Protein AF-0000000066272973 (afdb_homodimer)

Secondary structure (DSSP, 8-state):
---EE--EETT--S--SEEEEE-TGGGEEEEEEE--TT--EEEEEEEEEE--TT-EEE-TTS-EEEEEEPEEEEEEEESSHHHHHHHHHHTT---EE-SS-EEEE--HHHHHHHHHTT-EEEEEEEE------S-TT-----------------/---EE--EETT--S--SEEEEE-TGGGEEEEEEE--TT--EEEEEEEEEE--TT-EEE-TTS-EEEEEEPEEEEEEEESSHHHHHHHHHHTT---EE-SS-EEEE--HHHHHHHHHTT-EEEEEEEE------S-TT-----------------

Structure (mmCIF, N/CA/C/O backbone):
data_AF-0000000066272973-model_v1
#
loop_
_entity.id
_entity.type
_entity.pdbx_description
1 polymer 'Urease accessory protein UreE'
#
loop_
_atom_site.group_PDB
_atom_site.id
_atom_site.type_symbol
_atom_site.label_atom_id
_atom_site.label_alt_id
_atom_site.label_comp_id
_atom_site.label_asym_id
_atom_site.label_entity_id
_atom_site.label_seq_id
_atom_site.pdbx_PDB_ins_code
_atom_site.Cartn_x
_atom_site.Cartn_y
_atom_site.Cartn_z
_atom_site.occupancy
_atom_site.B_iso_or_equiv
_atom_site.auth_seq_id
_atom_site.auth_comp_id
_atom_site.auth_asym_id
_atom_site.auth_atom_id
_atom_site.pdbx_PDB_model_num
ATOM 1 N N . MET A 1 1 ? -0.14 35.469 31.797 1 81.5 1 MET A N 1
ATOM 2 C CA . MET A 1 1 ? -0.288 34.031 31.844 1 81.5 1 MET A CA 1
ATOM 3 C C . MET A 1 1 ? -0.347 33.438 30.453 1 81.5 1 MET A C 1
ATOM 5 O O . MET A 1 1 ? -0.968 34 29.547 1 81.5 1 MET A O 1
ATOM 9 N N . ILE A 1 2 ? 0.345 32.406 30.203 1 92.19 2 ILE A N 1
ATOM 10 C CA . ILE A 1 2 ? 0.392 31.812 28.875 1 92.19 2 ILE A CA 1
ATOM 11 C C . ILE A 1 2 ? -0.914 31.078 28.594 1 92.19 2 ILE A C 1
ATOM 13 O O . ILE A 1 2 ? -1.318 30.203 29.375 1 92.19 2 ILE A O 1
ATOM 17 N N . PRO A 1 3 ? -1.653 31.5 27.562 1 95.25 3 PRO A N 1
ATOM 18 C CA . PRO A 1 3 ? -2.889 30.797 27.219 1 95.25 3 PRO A CA 1
ATOM 19 C C . PRO A 1 3 ? -2.65 29.328 26.875 1 95.25 3 PRO A C 1
ATOM 21 O O . PRO A 1 3 ? -1.554 28.953 26.453 1 95.25 3 PRO A O 1
ATOM 24 N N . CYS A 1 4 ? -3.742 28.531 27.062 1 95.62 4 CYS A N 1
ATOM 25 C CA . CYS A 1 4 ? -3.615 27.094 26.797 1 95.62 4 CYS A CA 1
ATOM 26 C C . CYS A 1 4 ? -4.793 26.594 25.984 1 95.62 4 CYS A C 1
ATOM 28 O O . CYS A 1 4 ? -5.852 27.219 25.938 1 95.62 4 CYS A O 1
ATOM 30 N N . SER A 1 5 ? -4.605 25.562 25.344 1 96.75 5 SER A N 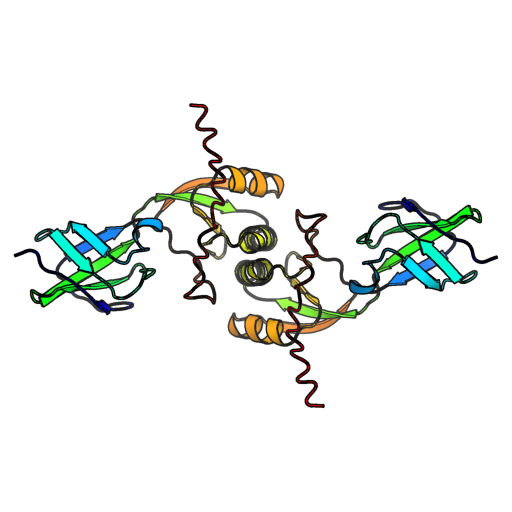1
ATOM 31 C CA . SER A 1 5 ? -5.68 24.875 24.641 1 96.75 5 SER A CA 1
ATOM 32 C C . SER A 1 5 ? -5.68 23.391 24.969 1 96.75 5 SER A C 1
ATOM 34 O O . SER A 1 5 ? -4.629 22.734 24.969 1 96.75 5 SER A O 1
ATOM 36 N N . ASP A 1 6 ? -6.871 22.828 25.219 1 95 6 ASP A N 1
ATOM 37 C CA . ASP A 1 6 ? -7.023 21.391 25.453 1 95 6 ASP A CA 1
ATOM 38 C C . ASP A 1 6 ? -7.98 20.766 24.438 1 95 6 ASP A C 1
ATOM 40 O O . ASP A 1 6 ? -8.414 19.641 24.609 1 95 6 ASP A O 1
ATOM 44 N N . ARG A 1 7 ? -8.352 21.609 23.453 1 93.94 7 ARG A N 1
ATOM 45 C CA . ARG A 1 7 ? -9.312 21.125 22.469 1 93.94 7 ARG A CA 1
ATOM 46 C C . ARG A 1 7 ? -8.914 21.562 21.062 1 93.94 7 ARG A C 1
ATOM 48 O O . ARG A 1 7 ? -8.312 22.625 20.891 1 93.94 7 ARG A O 1
ATOM 55 N N . ILE A 1 8 ? -9.289 20.703 20.156 1 96.44 8 ILE A N 1
ATOM 56 C CA . ILE A 1 8 ? -9.031 20.969 18.734 1 96.44 8 ILE A CA 1
ATOM 57 C C . ILE A 1 8 ? -10.352 21.094 17.984 1 96.44 8 ILE A C 1
ATOM 59 O O . ILE A 1 8 ? -11.273 20.297 18.203 1 96.44 8 ILE A O 1
ATOM 63 N N . ILE A 1 9 ? -10.414 22.109 17.219 1 96.81 9 ILE A N 1
ATOM 64 C CA . ILE A 1 9 ? -11.539 22.219 16.297 1 96.81 9 ILE A CA 1
ATOM 65 C C . ILE A 1 9 ? -11.141 21.688 14.93 1 96.81 9 ILE A C 1
ATOM 67 O O . ILE A 1 9 ? -10.281 22.266 14.258 1 96.81 9 ILE A O 1
ATOM 71 N N . ARG A 1 10 ? -11.805 20.656 14.57 1 96.12 10 ARG A N 1
ATOM 72 C CA . ARG A 1 10 ? -11.477 20.047 13.289 1 96.12 10 ARG A CA 1
ATOM 73 C C . ARG A 1 10 ? -12.039 20.859 12.133 1 96.12 10 ARG A C 1
ATOM 75 O O . ARG A 1 10 ? -13.188 21.312 12.188 1 96.12 10 ARG A O 1
ATOM 82 N N . ASN A 1 11 ? -11.195 20.938 11.148 1 95 11 ASN A N 1
ATOM 83 C CA . ASN A 1 11 ? -11.609 21.75 10 1 95 11 ASN A CA 1
ATOM 84 C C . ASN A 1 11 ? -12.359 23 10.43 1 95 11 ASN A C 1
ATOM 86 O O . ASN A 1 11 ? -13.5 23.234 10.023 1 95 11 ASN A O 1
ATOM 90 N N . ALA A 1 12 ? -11.688 23.891 11.086 1 95.75 12 ALA A N 1
ATOM 91 C CA . ALA A 1 12 ? -12.289 25.047 11.758 1 95.75 12 ALA A CA 1
ATOM 92 C C . ALA A 1 12 ? -12.711 26.109 10.742 1 95.75 12 ALA A C 1
ATOM 94 O O . ALA A 1 12 ? -11.977 26.406 9.797 1 95.75 12 ALA A O 1
ATOM 95 N N . PRO A 1 13 ? -13.852 26.625 11.062 1 93.69 13 PRO A N 1
ATOM 96 C CA . PRO A 1 13 ? -14.273 27.75 10.211 1 93.69 13 PRO A CA 1
ATOM 97 C C . PRO A 1 13 ? -13.664 29.078 10.648 1 93.69 13 PRO A C 1
ATOM 99 O O . PRO A 1 13 ? -13.508 29.328 11.844 1 93.69 13 PRO A O 1
ATOM 102 N N . GLY A 1 14 ? -13.172 29.891 9.742 1 90.75 14 GLY A N 1
ATOM 103 C CA . GLY A 1 14 ? -12.648 31.219 10.062 1 90.75 14 GLY A CA 1
ATOM 104 C C . GLY A 1 14 ? -13.719 32.188 10.539 1 90.75 14 GLY A C 1
ATOM 105 O O . GLY A 1 14 ? -14.875 31.797 10.711 1 90.75 14 GLY A O 1
ATOM 106 N N . PRO A 1 15 ? -13.359 33.375 10.805 1 95.75 15 PRO A N 1
ATOM 107 C CA . PRO A 1 15 ? -11.992 33.906 10.797 1 95.75 15 PRO A CA 1
ATOM 108 C C . PRO A 1 15 ? -11.164 33.406 11.984 1 95.75 15 PRO A C 1
ATOM 110 O O . PRO A 1 15 ? -11.719 32.906 12.961 1 95.75 15 PRO A O 1
ATOM 113 N N . PHE A 1 16 ? -9.898 33.5 11.914 1 97 16 PHE A N 1
ATOM 114 C CA . PHE A 1 16 ? -8.953 33.094 12.945 1 97 16 PHE A CA 1
ATOM 115 C C . PHE A 1 16 ? -8.18 34.281 13.5 1 97 16 PHE A C 1
ATOM 117 O O . PHE A 1 16 ? -7.977 35.281 12.805 1 97 16 PHE A O 1
ATOM 124 N N . ASP A 1 17 ? -7.773 34.156 14.719 1 96.31 17 ASP A N 1
ATOM 125 C CA . ASP A 1 17 ? -7.02 35.219 15.367 1 96.31 17 ASP A CA 1
ATOM 126 C C . ASP A 1 17 ? -5.539 35.156 15 1 96.31 17 ASP A C 1
ATOM 128 O O . ASP A 1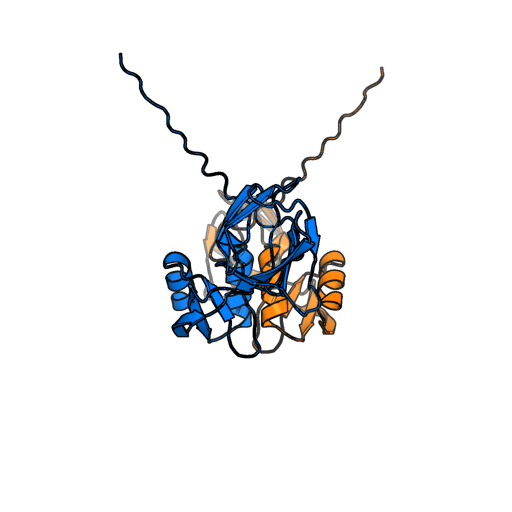 17 ? -4.848 36.156 15 1 96.31 17 ASP A O 1
ATOM 132 N N . ALA A 1 18 ? -5.012 33.969 14.789 1 96.75 18 ALA A N 1
ATOM 133 C CA . ALA A 1 18 ? -3.619 33.719 14.43 1 96.75 18 ALA A CA 1
ATOM 134 C C . ALA A 1 18 ? -3.463 32.375 13.734 1 96.75 18 ALA A C 1
ATOM 136 O O . ALA A 1 18 ? -4.434 31.625 13.586 1 96.75 18 ALA A O 1
ATOM 137 N N . GLU A 1 19 ? -2.305 32.094 13.25 1 97.31 19 GLU A N 1
ATOM 138 C CA . GLU A 1 19 ? -1.994 30.797 12.656 1 97.31 19 GLU A CA 1
ATOM 139 C C . GLU A 1 19 ? -0.651 30.266 13.156 1 97.31 19 GLU A C 1
ATOM 141 O O . GLU A 1 19 ? 0.234 31.047 13.516 1 97.31 19 GLU A O 1
ATOM 146 N N . VAL A 1 20 ? -0.597 29.031 13.25 1 97.25 20 VAL A N 1
ATOM 147 C CA . VAL A 1 20 ? 0.673 28.344 13.477 1 97.25 20 VAL A CA 1
ATOM 148 C C . VAL A 1 20 ? 0.963 27.391 12.312 1 97.25 20 VAL A C 1
ATOM 150 O O . VAL A 1 20 ? 0.068 26.688 11.844 1 97.25 20 VAL A O 1
ATOM 153 N N . VAL A 1 21 ? 2.215 27.453 11.805 1 97.19 21 VAL A N 1
ATOM 154 C CA . VAL A 1 21 ? 2.631 26.641 10.664 1 97.19 21 VAL A CA 1
ATOM 155 C C . VAL A 1 21 ? 3.518 25.5 11.148 1 97.19 21 VAL A C 1
ATOM 157 O O . VAL A 1 21 ? 4.59 25.719 11.711 1 97.19 21 VAL A O 1
ATOM 160 N N . LEU A 1 22 ? 3.062 24.281 10.961 1 97 22 LEU A N 1
ATOM 161 C CA . LEU A 1 22 ? 3.75 23.109 11.461 1 97 22 LEU A CA 1
ATOM 162 C C . LEU A 1 22 ? 3.957 22.078 10.352 1 97 22 LEU A C 1
ATOM 164 O O . LEU A 1 22 ? 3.068 21.875 9.516 1 97 22 LEU A O 1
ATOM 168 N N . ASP A 1 23 ? 5.145 21.438 10.352 1 97.12 23 ASP A N 1
ATOM 169 C CA . ASP A 1 23 ? 5.332 20.344 9.406 1 97.12 23 ASP A CA 1
ATOM 170 C C . ASP A 1 23 ? 4.586 19.094 9.859 1 97.12 23 ASP A C 1
ATOM 172 O O . ASP A 1 23 ? 3.902 19.109 10.883 1 97.12 23 ASP A O 1
ATOM 176 N N . TYR A 1 24 ? 4.598 18.078 9.031 1 96.62 24 TYR A N 1
ATOM 177 C CA . TYR A 1 24 ? 3.797 16.875 9.242 1 96.62 24 TYR A CA 1
ATOM 178 C C . TYR A 1 24 ? 4.094 16.25 10.602 1 96.62 24 TYR A C 1
ATOM 180 O O . TYR A 1 24 ? 3.174 15.93 11.359 1 96.62 24 TYR A O 1
ATOM 188 N N . GLU A 1 25 ? 5.355 16.109 10.992 1 95 25 GLU A N 1
ATOM 189 C CA . GLU A 1 25 ? 5.738 15.492 12.258 1 95 25 GLU A CA 1
ATOM 190 C C . GLU A 1 25 ? 5.293 16.344 13.438 1 95 25 GLU A C 1
ATOM 192 O O . GLU A 1 25 ? 4.816 15.82 14.445 1 95 25 GLU A O 1
ATOM 197 N N . SER A 1 26 ? 5.445 17.641 13.281 1 96.06 26 SER A N 1
ATOM 198 C CA . SER A 1 26 ? 5.117 18.562 14.367 1 96.06 26 SER A CA 1
ATOM 199 C C . SER A 1 26 ? 3.609 18.641 14.578 1 96.06 26 SER A C 1
ATOM 201 O O . SER A 1 26 ? 3.15 19.141 15.609 1 96.06 26 SER A O 1
ATOM 203 N N . ARG A 1 27 ? 2.885 18.094 13.68 1 96.56 27 ARG A N 1
ATOM 204 C CA . ARG A 1 27 ? 1.431 18.125 13.805 1 96.56 27 ARG A CA 1
ATOM 205 C C . ARG A 1 27 ? 0.918 16.922 14.578 1 96.56 27 ARG A C 1
ATOM 207 O O . ARG A 1 27 ? -0.282 16.812 14.844 1 96.56 27 ARG A O 1
ATOM 214 N N . LEU A 1 28 ? 1.786 16.109 14.844 1 95.12 28 LEU A N 1
ATOM 215 C CA . LEU A 1 28 ? 1.525 15.055 15.82 1 95.12 28 LEU A CA 1
ATOM 216 C C . LEU A 1 28 ? 1.958 15.484 17.219 1 95.12 28 LEU A C 1
ATOM 218 O O . LEU A 1 28 ? 3.154 15.516 17.516 1 95.12 28 LEU A O 1
ATOM 222 N N . LEU A 1 29 ? 0.917 15.828 18.031 1 95.31 29 LEU A N 1
ATOM 223 C CA . LEU A 1 29 ? 1.328 16.422 19.312 1 95.31 29 LEU A CA 1
ATOM 224 C C . LEU A 1 29 ? 0.27 16.188 20.375 1 95.31 29 LEU A C 1
ATOM 226 O O . LEU A 1 29 ? -0.904 15.977 20.062 1 95.31 29 LEU A O 1
ATOM 230 N N . ARG A 1 30 ? 0.709 16.078 21.547 1 96.94 30 ARG A N 1
ATOM 231 C CA . ARG A 1 30 ? -0.144 16.047 22.734 1 96.94 30 ARG A CA 1
ATOM 232 C C . ARG A 1 30 ? 0.068 17.281 23.594 1 96.94 30 ARG A C 1
ATOM 234 O O . ARG A 1 30 ? -0.891 17.969 23.938 1 96.94 30 ARG A O 1
ATOM 241 N N . ARG A 1 31 ? 1.369 17.5 24.016 1 97.38 31 ARG A N 1
ATOM 242 C CA . ARG A 1 31 ? 1.775 18.656 24.797 1 97.38 31 ARG A CA 1
ATOM 243 C C . ARG A 1 31 ? 2.92 19.391 24.125 1 97.38 31 ARG A C 1
ATOM 245 O O . ARG A 1 31 ? 3.971 18.812 23.844 1 97.38 31 ARG A O 1
ATOM 252 N N . LYS A 1 32 ? 2.666 20.688 23.859 1 97.44 32 LYS A N 1
ATOM 253 C CA . LYS A 1 32 ? 3.693 21.453 23.141 1 97.44 32 LYS A CA 1
ATOM 254 C C . LYS A 1 32 ? 3.469 22.953 23.297 1 97.44 32 LYS A C 1
ATOM 256 O O . LYS A 1 32 ? 2.334 23.422 23.203 1 97.44 32 LYS A O 1
ATOM 261 N N . ARG A 1 33 ? 4.492 23.656 23.547 1 97.38 33 ARG A N 1
ATOM 262 C CA . ARG A 1 33 ? 4.426 25.125 23.484 1 97.38 33 ARG A CA 1
ATOM 263 C C . ARG A 1 33 ? 4.598 25.609 22.062 1 97.38 33 ARG A C 1
ATOM 265 O O . ARG A 1 33 ? 5.555 25.234 21.375 1 97.38 33 ARG A O 1
ATOM 272 N N . LEU A 1 34 ? 3.705 26.422 21.641 1 97.44 34 LEU A N 1
ATOM 273 C CA . LEU A 1 34 ? 3.746 26.906 20.25 1 97.44 34 LEU A CA 1
ATOM 274 C C . LEU A 1 34 ? 3.791 28.422 20.219 1 97.44 34 LEU A C 1
ATOM 276 O O . LEU A 1 34 ? 3.162 29.094 21.031 1 97.44 34 LEU A O 1
ATOM 280 N N . ALA A 1 35 ? 4.465 28.875 19.234 1 94.19 35 ALA A N 1
ATOM 281 C CA . ALA A 1 35 ? 4.559 30.312 19.016 1 94.19 35 ALA A CA 1
ATOM 282 C C . ALA A 1 35 ? 3.65 30.75 17.875 1 94.19 35 ALA A C 1
ATOM 284 O O . ALA A 1 35 ? 3.512 30.047 16.875 1 94.19 35 ALA A O 1
ATOM 285 N N . CYS A 1 36 ? 2.955 31.828 18.094 1 88.69 36 CYS A N 1
ATOM 286 C CA . CYS A 1 36 ? 2.197 32.438 17.016 1 88.69 36 CYS A CA 1
ATOM 287 C C . CYS A 1 36 ? 2.146 33.969 17.188 1 88.69 36 CYS A C 1
ATOM 289 O O . CYS A 1 36 ? 2.699 34.5 18.156 1 88.69 36 CYS A O 1
ATOM 291 N N . ALA A 1 37 ? 1.522 34.594 16.047 1 86.69 37 ALA A N 1
ATOM 292 C CA . ALA A 1 37 ? 1.29 36.031 16.172 1 86.69 37 ALA A CA 1
ATOM 293 C C . ALA A 1 37 ? 0.36 36.344 17.344 1 86.69 37 ALA A C 1
ATOM 295 O O . ALA A 1 37 ? -0.69 35.688 17.484 1 86.69 37 ALA A O 1
ATOM 296 N N . GLY A 1 38 ? 0.725 37.125 18.203 1 85.06 38 GLY A N 1
ATOM 297 C CA . GLY A 1 38 ? -0.06 37.469 19.375 1 85.06 38 GLY A CA 1
ATOM 298 C C . GLY A 1 38 ? 0.491 36.906 20.656 1 85.06 38 GLY A C 1
ATOM 299 O O . GLY A 1 38 ? 0.005 37.219 21.75 1 85.06 38 GLY A O 1
ATOM 300 N N . GLY A 1 39 ? 1.406 35.938 20.531 1 90.94 39 GLY A N 1
ATOM 301 C CA . GLY A 1 39 ? 2.062 35.375 21.719 1 90.94 39 GLY A CA 1
ATOM 302 C C . GLY A 1 39 ? 2.012 33.875 21.781 1 90.94 39 GLY A C 1
ATOM 303 O O . GLY A 1 39 ? 1.132 33.25 21.172 1 90.94 39 GLY A O 1
ATOM 304 N N . ASP A 1 40 ? 2.898 33.281 22.516 1 94.94 40 ASP A N 1
ATOM 305 C CA . ASP A 1 40 ? 3 31.828 22.672 1 94.94 40 ASP A CA 1
ATOM 306 C C . ASP A 1 40 ? 1.783 31.266 23.406 1 94.94 40 ASP A C 1
ATOM 308 O O . ASP A 1 40 ? 1.099 32 24.125 1 94.94 40 ASP A O 1
ATOM 312 N N . PHE A 1 41 ? 1.521 30.031 23.156 1 97.06 41 PHE A N 1
ATOM 313 C CA . PHE A 1 41 ? 0.491 29.312 23.906 1 97.06 41 PHE A CA 1
ATOM 314 C C . PHE A 1 41 ? 0.887 27.859 24.125 1 97.06 41 PHE A C 1
ATOM 316 O O . PHE A 1 41 ? 1.807 27.359 23.469 1 97.06 41 PHE A O 1
ATOM 323 N N . MET A 1 42 ? 0.222 27.219 25.062 1 97.56 42 MET A N 1
ATOM 324 C CA . MET A 1 42 ? 0.517 25.828 25.422 1 97.56 42 MET A CA 1
ATOM 325 C C . MET A 1 42 ? -0.596 24.906 24.938 1 97.56 42 MET A C 1
ATOM 327 O O . MET A 1 42 ? -1.775 25.172 25.188 1 97.56 42 MET A O 1
ATOM 331 N N . VAL A 1 43 ? -0.238 23.891 24.25 1 98 43 VAL A N 1
ATOM 332 C CA . VAL A 1 43 ? -1.154 22.812 23.906 1 98 43 VAL A CA 1
ATOM 333 C C . VAL A 1 43 ? -1.028 21.688 24.922 1 98 43 VAL A C 1
ATOM 335 O O . VAL A 1 43 ? 0.076 21.219 25.203 1 98 43 VAL A O 1
ATOM 338 N N . ASP A 1 44 ? -2.121 21.297 25.469 1 97.62 44 ASP A N 1
ATOM 339 C CA . ASP A 1 44 ? -2.178 20.219 26.453 1 97.62 44 ASP A CA 1
ATOM 340 C C . ASP A 1 44 ? -3.4 19.328 26.203 1 97.62 44 ASP A C 1
ATOM 342 O O . ASP A 1 44 ? -4.418 19.469 26.891 1 97.62 44 ASP A O 1
ATOM 346 N N . LEU A 1 45 ? -3.242 18.375 25.328 1 97 45 LEU A N 1
ATOM 347 C CA . LEU A 1 45 ? -4.348 17.516 24.938 1 97 45 LEU A CA 1
ATOM 348 C C . LEU A 1 45 ? -4.391 16.25 25.812 1 97 45 LEU A C 1
ATOM 350 O O . LEU A 1 45 ? -3.377 15.867 26.391 1 97 45 LEU A O 1
ATOM 354 N N . ALA A 1 46 ? -5.559 15.719 25.844 1 95.69 46 ALA A N 1
ATOM 355 C CA . ALA A 1 46 ? -5.734 14.5 26.641 1 95.69 46 ALA A CA 1
ATOM 356 C C . ALA A 1 46 ? -4.957 13.336 26.031 1 95.69 46 ALA A C 1
ATOM 358 O O . ALA A 1 46 ? -4.461 12.469 26.766 1 95.69 46 ALA A O 1
ATOM 359 N N . GLU A 1 47 ? -4.832 13.258 24.766 1 95.81 47 GLU A N 1
ATOM 360 C CA . GLU A 1 47 ? -4.109 12.227 24.031 1 95.81 47 GLU A CA 1
ATOM 361 C C . GLU A 1 47 ? -3.377 12.828 22.828 1 95.81 47 GLU A C 1
ATOM 363 O O . GLU A 1 47 ? -3.652 13.961 22.422 1 95.81 47 GLU A O 1
ATOM 368 N N . VAL A 1 48 ? -2.457 12.039 22.359 1 95.12 48 VAL A N 1
ATOM 369 C CA . VAL A 1 48 ? -1.759 12.453 21.141 1 95.12 48 VAL A CA 1
ATOM 370 C C . VAL A 1 48 ? -2.76 12.625 20 1 95.12 48 VAL A C 1
ATOM 372 O O . VAL A 1 48 ? -3.664 11.805 19.828 1 95.12 48 VAL A O 1
ATOM 375 N N . ALA A 1 49 ? -2.607 13.719 19.281 1 94.44 49 ALA A N 1
ATOM 376 C CA . ALA A 1 49 ? -3.498 13.984 18.156 1 94.44 49 ALA A CA 1
ATOM 377 C C . ALA A 1 49 ? -2.703 14.289 16.891 1 94.44 49 ALA A C 1
ATOM 379 O O . ALA A 1 49 ? -1.63 14.891 16.953 1 94.44 49 ALA A O 1
ATOM 380 N N . SER A 1 50 ? -3.24 13.805 15.805 1 94.25 50 SER A N 1
ATOM 381 C CA . SER A 1 50 ? -2.748 14.188 14.484 1 94.25 50 SER A CA 1
ATOM 382 C C . SER A 1 50 ? -3.549 15.352 13.914 1 94.25 50 SER A C 1
ATOM 384 O O . SER A 1 50 ? -4.723 15.203 13.57 1 94.25 50 SER A O 1
ATOM 386 N N . LEU A 1 51 ? -2.924 16.469 13.82 1 94.81 51 LEU A N 1
ATOM 387 C CA . LEU A 1 51 ? -3.596 17.656 13.328 1 94.81 51 LEU A CA 1
ATOM 388 C C . LEU A 1 51 ? -3.477 17.766 11.812 1 94.81 51 LEU A C 1
ATOM 390 O O . LEU A 1 51 ? -2.441 17.422 11.234 1 94.81 51 LEU A O 1
ATOM 394 N N . GLU A 1 52 ? -4.527 18.266 11.242 1 94.31 52 GLU A N 1
ATOM 395 C CA . GLU A 1 52 ? -4.535 18.516 9.797 1 94.31 52 GLU A CA 1
ATOM 396 C C . GLU A 1 52 ? -4.488 20 9.492 1 94.31 52 GLU A C 1
ATOM 398 O O . GLU A 1 52 ? -4.762 20.828 10.367 1 94.31 52 GLU A O 1
ATOM 403 N N . ASP A 1 53 ? -4.012 20.297 8.281 1 95.31 53 ASP A N 1
ATOM 404 C CA . ASP A 1 53 ? -4.176 21.656 7.781 1 95.31 53 ASP A CA 1
ATOM 405 C C . ASP A 1 53 ? -5.629 22.109 7.883 1 95.31 53 ASP A C 1
ATOM 407 O O . ASP A 1 53 ? -6.535 21.438 7.395 1 95.31 53 ASP A O 1
ATOM 411 N N . GLY A 1 54 ? -5.859 23.172 8.562 1 95.81 54 GLY A N 1
ATOM 412 C CA . GLY A 1 54 ? -7.207 23.688 8.711 1 95.81 54 GLY A CA 1
ATOM 413 C C . GLY A 1 54 ? -7.805 23.422 10.078 1 95.81 54 GLY A C 1
ATOM 414 O O . GLY A 1 54 ? -8.805 24.031 10.453 1 95.81 54 GLY A O 1
ATOM 415 N N . ASP A 1 55 ? -7.25 22.578 10.836 1 97.19 55 ASP A N 1
ATOM 416 C CA . ASP A 1 55 ? -7.621 22.438 12.242 1 97.19 55 ASP A CA 1
ATOM 417 C C . ASP A 1 55 ? -7.195 23.656 13.047 1 97.19 55 ASP A C 1
ATOM 419 O O . ASP A 1 55 ? -6.363 24.453 12.594 1 97.19 55 ASP A O 1
ATOM 423 N N . ALA A 1 56 ? -7.863 23.781 14.281 1 98.06 56 ALA A N 1
ATOM 424 C CA . ALA A 1 56 ? -7.516 24.969 15.07 1 98.06 56 ALA A CA 1
ATOM 425 C C . ALA A 1 56 ? -7.523 24.656 16.562 1 98.06 56 ALA A C 1
ATOM 427 O O . ALA A 1 56 ? -8.195 23.719 17 1 98.06 56 ALA A O 1
ATOM 428 N N . PHE A 1 57 ? -6.746 25.469 17.266 1 97.06 57 PHE A N 1
ATOM 429 C CA . PHE A 1 57 ? -6.75 25.469 18.719 1 97.06 57 PHE A CA 1
ATOM 430 C C . PHE A 1 57 ? -7.688 26.547 19.266 1 97.06 57 PHE A C 1
ATOM 432 O O . PHE A 1 57 ? -7.629 27.703 18.828 1 97.06 57 PHE A O 1
ATOM 439 N N . ALA A 1 58 ? -8.555 26.109 20.188 1 96.94 58 ALA A N 1
ATOM 440 C CA . ALA A 1 58 ? -9.297 27.078 20.984 1 96.94 58 ALA A CA 1
ATOM 441 C C . ALA A 1 58 ? -8.555 27.406 22.281 1 96.94 58 ALA A C 1
ATOM 443 O O . ALA A 1 58 ? -8.453 26.562 23.172 1 96.94 58 ALA A O 1
ATOM 444 N N . LEU A 1 59 ? -8.133 28.656 22.344 1 96.31 59 LEU A N 1
ATOM 445 C CA . LEU A 1 59 ? -7.297 29.031 23.484 1 96.31 59 LEU A CA 1
ATOM 446 C C . LEU A 1 59 ? -8.148 29.469 24.672 1 96.31 59 LEU A C 1
ATOM 448 O O . LEU A 1 59 ? -9.289 29.906 24.484 1 96.31 59 LEU A O 1
ATOM 452 N N . SER A 1 60 ? -7.504 29.422 25.859 1 96.12 60 SER A N 1
ATOM 453 C CA . SER A 1 60 ? -8.172 29.797 27.094 1 96.12 60 SER A CA 1
ATOM 454 C C . SER A 1 60 ? -8.484 31.281 27.125 1 96.12 60 SER A C 1
ATOM 456 O O . SER A 1 60 ? -9.359 31.719 27.875 1 96.12 60 SER A O 1
ATOM 458 N N . ASP A 1 61 ? -7.781 32.156 26.375 1 95 61 ASP A N 1
ATOM 459 C CA . ASP A 1 61 ? -8.031 33.594 26.359 1 95 61 ASP A CA 1
ATOM 460 C C . ASP A 1 61 ? -9.031 33.969 25.266 1 95 61 ASP A C 1
ATOM 462 O O . ASP A 1 61 ? -9.227 35.156 24.969 1 95 61 ASP A O 1
ATOM 466 N N . GLY A 1 62 ? -9.625 32.906 24.625 1 94.5 62 GLY A N 1
ATOM 467 C CA . GLY A 1 62 ? -10.711 33.125 23.688 1 94.5 62 GLY A CA 1
ATOM 468 C C . GLY A 1 62 ? -10.258 33.156 22.234 1 94.5 62 GLY A C 1
ATOM 469 O O . GLY A 1 62 ? -11.078 33.125 21.328 1 94.5 62 GLY A O 1
ATOM 470 N N . ARG A 1 63 ? -9 33.188 21.984 1 95.31 63 ARG A N 1
ATOM 471 C CA . ARG A 1 63 ? -8.484 33.219 20.609 1 95.31 63 ARG A CA 1
ATOM 472 C C . ARG A 1 63 ? -8.617 31.859 19.938 1 95.31 63 ARG A C 1
ATOM 474 O O . ARG A 1 63 ? -8.586 30.812 20.609 1 95.31 63 ARG A O 1
ATOM 481 N N . ILE A 1 64 ? -8.773 31.875 18.656 1 97 64 ILE A N 1
ATOM 482 C CA . ILE A 1 64 ? -8.742 30.688 17.797 1 97 64 ILE A CA 1
ATOM 483 C C . ILE A 1 64 ? -7.52 30.75 16.891 1 97 64 ILE A C 1
ATOM 485 O O . ILE A 1 64 ? -7.383 31.656 16.078 1 97 64 ILE A O 1
ATOM 489 N N . VAL A 1 65 ? -6.613 29.719 17.031 1 97.69 65 VAL A N 1
ATOM 490 C CA . VAL A 1 65 ? -5.371 29.672 16.25 1 97.69 65 VAL A CA 1
ATOM 491 C C . VAL A 1 65 ? -5.414 28.5 15.281 1 97.69 65 VAL A C 1
ATOM 493 O O . VAL A 1 65 ? -5.445 27.344 15.703 1 97.69 65 VAL A O 1
ATOM 496 N N . VAL A 1 66 ? -5.344 28.797 14.016 1 97.94 66 VAL A N 1
ATOM 497 C CA . VAL A 1 66 ? -5.477 27.75 13.008 1 97.94 66 VAL A CA 1
ATOM 498 C C . VAL A 1 66 ? -4.109 27.141 12.727 1 97.94 66 VAL A C 1
ATOM 500 O O . VAL A 1 66 ? -3.082 27.812 12.797 1 97.94 66 VAL A O 1
ATOM 503 N N . VAL A 1 67 ? -4.164 25.859 12.438 1 97.56 67 VAL A N 1
ATOM 504 C CA . VAL A 1 67 ? -2.973 25.125 12.047 1 97.56 67 VAL A CA 1
ATOM 505 C C . VAL A 1 67 ? -2.852 25.109 10.523 1 97.56 67 VAL A C 1
ATOM 507 O O . VAL A 1 67 ? -3.83 24.844 9.82 1 97.56 67 VAL A O 1
ATOM 510 N N . ARG A 1 68 ? -1.656 25.406 10.055 1 96.94 68 ARG A N 1
ATOM 511 C CA . ARG A 1 68 ? -1.326 25.297 8.633 1 96.94 68 ARG A CA 1
ATOM 512 C C . ARG A 1 68 ? -0.145 24.359 8.406 1 96.94 68 ARG A C 1
ATOM 514 O O . ARG A 1 68 ? 0.813 24.375 9.188 1 96.94 68 ARG A O 1
ATOM 521 N N . ALA A 1 69 ? -0.261 23.609 7.309 1 97.19 69 ALA A N 1
ATOM 522 C CA . ALA A 1 69 ? 0.849 22.719 6.977 1 97.19 69 ALA A CA 1
ATOM 523 C C . ALA A 1 69 ? 2.025 23.516 6.402 1 97.19 69 ALA A C 1
ATOM 525 O O . ALA A 1 69 ? 1.864 24.281 5.453 1 97.19 69 ALA A O 1
ATOM 526 N N . ALA A 1 70 ? 3.193 23.359 6.984 1 97.56 70 ALA A N 1
ATOM 527 C CA . ALA A 1 70 ? 4.418 24 6.523 1 97.56 70 ALA A CA 1
ATOM 528 C C . ALA A 1 70 ? 4.953 23.328 5.262 1 97.56 70 ALA A C 1
ATOM 530 O O . ALA A 1 70 ? 4.797 22.125 5.086 1 97.56 70 ALA A O 1
ATOM 531 N N . ALA A 1 71 ? 5.562 24.125 4.41 1 98.12 71 ALA A N 1
ATOM 532 C CA . ALA A 1 71 ? 6.363 23.5 3.361 1 98.12 71 ALA A CA 1
ATOM 533 C C . ALA A 1 71 ? 7.523 22.719 3.957 1 98.12 71 ALA A C 1
ATOM 535 O O . ALA A 1 71 ? 8.172 23.172 4.906 1 98.12 71 ALA A O 1
ATOM 536 N N . GLU A 1 72 ? 7.77 21.547 3.469 1 98.44 72 GLU A N 1
ATOM 537 C CA . GLU A 1 72 ? 8.844 20.656 3.92 1 98.44 72 GLU A CA 1
ATOM 538 C C . GLU A 1 72 ? 9.391 19.828 2.768 1 98.44 72 GLU A C 1
ATOM 540 O O . GLU A 1 72 ? 8.766 19.734 1.709 1 98.44 72 GLU A O 1
ATOM 545 N N . PRO A 1 73 ? 10.594 19.297 2.914 1 98.75 73 PRO A N 1
ATOM 546 C CA . PRO A 1 73 ? 11.148 18.484 1.831 1 98.75 73 PRO A CA 1
ATOM 547 C C . PRO A 1 73 ? 10.289 17.266 1.502 1 98.75 73 PRO A C 1
ATOM 549 O O . PRO A 1 73 ? 9.977 16.469 2.391 1 98.75 73 PRO A O 1
ATOM 552 N N . VAL A 1 74 ? 9.906 17.188 0.247 1 98.75 74 VAL A N 1
ATOM 553 C CA . VAL A 1 74 ? 9.078 16.078 -0.215 1 98.75 74 VAL A CA 1
ATOM 554 C C . VAL A 1 74 ? 9.648 15.523 -1.521 1 98.75 74 VAL A C 1
ATOM 556 O O . VAL A 1 74 ? 10.469 16.172 -2.174 1 98.75 74 VAL A O 1
ATOM 559 N N . LEU A 1 75 ? 9.328 14.32 -1.809 1 98.88 75 LEU A N 1
ATOM 560 C CA . LEU A 1 75 ? 9.531 13.703 -3.115 1 98.88 75 LEU A CA 1
ATOM 561 C C . LEU A 1 75 ? 8.25 13.742 -3.941 1 98.88 75 LEU A C 1
ATOM 563 O O . LEU A 1 75 ? 7.195 13.305 -3.479 1 98.88 75 LEU A O 1
ATOM 567 N N . VAL A 1 76 ? 8.344 14.32 -5.066 1 98.88 76 VAL A N 1
ATOM 568 C CA . VAL A 1 76 ? 7.266 14.242 -6.043 1 98.88 76 VAL A CA 1
ATOM 569 C C . VAL A 1 76 ? 7.539 13.109 -7.027 1 98.88 76 VAL A C 1
ATOM 571 O O . VAL A 1 76 ? 8.547 13.117 -7.738 1 98.88 76 VAL A O 1
ATOM 574 N N . VAL A 1 77 ? 6.66 12.172 -7.062 1 98.81 77 VAL A N 1
ATOM 575 C CA . VAL A 1 77 ? 6.902 10.891 -7.719 1 98.81 77 VAL A CA 1
ATOM 576 C C . VAL A 1 77 ? 5.938 10.719 -8.891 1 98.81 77 VAL A C 1
ATOM 578 O O . VAL A 1 77 ? 4.727 10.898 -8.734 1 98.81 77 VAL A O 1
ATOM 581 N N . ARG A 1 78 ? 6.477 10.406 -10.008 1 98.69 78 ARG A N 1
ATOM 582 C CA . ARG A 1 78 ? 5.691 10.109 -11.203 1 98.69 78 ARG A CA 1
ATOM 583 C C . ARG A 1 78 ? 6.086 8.758 -11.797 1 98.69 78 ARG A C 1
ATOM 585 O O . ARG A 1 78 ? 7.129 8.203 -11.445 1 98.69 78 ARG A O 1
ATOM 592 N N . GLY A 1 79 ? 5.266 8.219 -12.727 1 97.81 79 GLY A N 1
ATOM 593 C CA . GLY A 1 79 ? 5.48 6.902 -13.297 1 97.81 79 GLY A CA 1
ATOM 594 C C . GLY A 1 79 ? 4.262 6.004 -13.203 1 97.81 79 GLY A C 1
ATOM 595 O O . GLY A 1 79 ? 3.129 6.465 -13.359 1 97.81 79 GLY A O 1
ATOM 596 N N . PRO A 1 80 ? 4.457 4.711 -13.125 1 97 80 PRO A N 1
ATOM 597 C CA . PRO A 1 80 ? 3.314 3.816 -12.93 1 97 80 PRO A CA 1
ATOM 598 C C . PRO A 1 80 ? 2.689 3.949 -11.547 1 97 80 PRO A C 1
ATOM 600 O O . PRO A 1 80 ? 2.973 3.141 -10.656 1 97 80 PRO A O 1
ATOM 603 N N . LEU A 1 81 ? 1.874 4.832 -11.367 1 98.06 81 LEU A N 1
ATOM 604 C CA . LEU A 1 81 ? 1.449 5.367 -10.078 1 98.06 81 LEU A CA 1
ATOM 605 C C . LEU A 1 81 ? 0.804 4.277 -9.227 1 98.06 81 LEU A C 1
ATOM 607 O O . LEU A 1 81 ? 1.009 4.23 -8.016 1 98.06 81 LEU A O 1
ATOM 611 N N . ALA A 1 82 ? -0.001 3.416 -9.883 1 97.88 82 ALA A N 1
ATOM 612 C CA . ALA A 1 82 ? -0.672 2.387 -9.094 1 97.88 82 ALA A CA 1
ATOM 613 C C . ALA A 1 82 ? 0.339 1.44 -8.453 1 97.88 82 ALA A C 1
ATOM 615 O O . ALA A 1 82 ? 0.212 1.089 -7.277 1 97.88 82 ALA A O 1
ATOM 616 N N . ARG A 1 83 ? 1.304 1.064 -9.234 1 97.75 83 ARG A N 1
ATOM 617 C CA . ARG A 1 83 ? 2.348 0.183 -8.727 1 97.75 83 ARG A CA 1
ATOM 618 C C . ARG A 1 83 ? 3.15 0.868 -7.621 1 97.75 83 ARG A C 1
ATOM 620 O O . ARG A 1 83 ? 3.387 0.281 -6.566 1 97.75 83 ARG A O 1
ATOM 627 N N . LEU A 1 84 ? 3.547 2.084 -7.918 1 98.19 84 LEU A N 1
ATOM 628 C CA . LEU A 1 84 ? 4.309 2.854 -6.941 1 98.19 84 LEU A CA 1
ATOM 629 C C . LEU A 1 84 ? 3.508 3.045 -5.656 1 98.19 84 LEU A C 1
ATOM 631 O O . LEU A 1 84 ? 4.039 2.871 -4.559 1 98.19 84 LEU A O 1
ATOM 635 N N . ALA A 1 85 ? 2.248 3.344 -5.738 1 98 85 ALA A N 1
ATOM 636 C CA . ALA A 1 85 ? 1.374 3.551 -4.586 1 98 85 ALA A CA 1
ATOM 637 C C . ALA A 1 85 ? 1.231 2.271 -3.77 1 98 85 ALA A C 1
ATOM 639 O O . ALA A 1 85 ? 1.239 2.312 -2.537 1 98 85 ALA A O 1
ATOM 640 N N . TRP A 1 86 ? 1.097 1.15 -4.402 1 97.81 86 TRP A N 1
ATOM 641 C CA . TRP A 1 86 ? 0.99 -0.117 -3.689 1 97.81 86 TRP A CA 1
ATOM 642 C C . TRP A 1 86 ? 2.229 -0.368 -2.836 1 97.81 86 TRP A C 1
ATOM 644 O O . TRP A 1 86 ? 2.119 -0.764 -1.674 1 97.81 86 TRP A O 1
ATOM 654 N N . HIS A 1 87 ? 3.365 -0.137 -3.385 1 97.5 87 HIS A N 1
ATOM 655 C CA . HIS A 1 87 ? 4.605 -0.378 -2.654 1 97.5 87 HIS A CA 1
ATOM 656 C C . HIS A 1 87 ? 4.758 0.592 -1.488 1 97.5 87 HIS A C 1
ATOM 658 O O . HIS A 1 87 ? 5.258 0.218 -0.425 1 97.5 87 HIS A O 1
ATOM 664 N N . ILE A 1 88 ? 4.387 1.834 -1.716 1 97.38 88 ILE A N 1
ATOM 665 C CA . ILE A 1 88 ? 4.422 2.822 -0.645 1 97.38 88 ILE A CA 1
ATOM 666 C C . ILE A 1 88 ? 3.459 2.412 0.468 1 97.38 88 ILE A C 1
ATOM 668 O O . ILE A 1 88 ? 3.814 2.445 1.648 1 97.38 88 ILE A O 1
ATOM 672 N N . GLY A 1 89 ? 2.215 2.049 0.082 1 96.06 89 GLY A N 1
ATOM 673 C CA . GLY A 1 89 ? 1.25 1.554 1.05 1 96.06 89 GLY A CA 1
ATOM 674 C C . GLY A 1 89 ? 1.73 0.323 1.796 1 96.06 89 GLY A C 1
ATOM 675 O O . GLY A 1 89 ? 1.4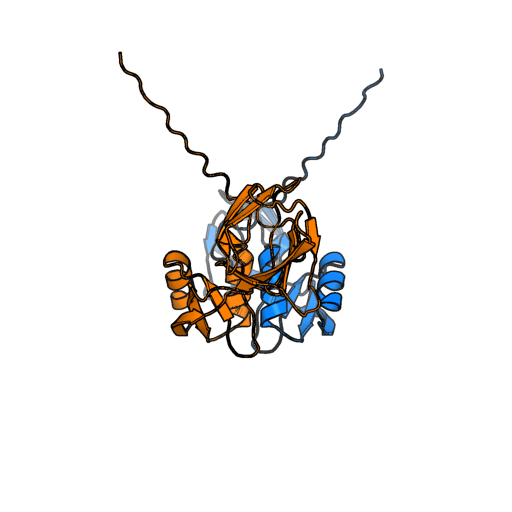96 0.189 2.998 1 96.06 89 GLY A O 1
ATOM 676 N N . ASN A 1 90 ? 2.412 -0.529 1.099 1 95.06 90 ASN A N 1
ATOM 677 C CA . ASN A 1 90 ? 2.91 -1.771 1.679 1 95.06 90 ASN A CA 1
ATOM 678 C C . ASN A 1 90 ? 3.939 -1.506 2.773 1 95.06 90 ASN A C 1
ATOM 680 O O . ASN A 1 90 ? 4.215 -2.381 3.596 1 95.06 90 ASN A O 1
ATOM 684 N N . ARG A 1 91 ? 4.434 -0.33 2.826 1 94.94 91 ARG A N 1
ATOM 685 C CA . ARG A 1 91 ? 5.371 0.1 3.859 1 94.94 91 ARG A CA 1
ATOM 686 C C . ARG A 1 91 ? 4.688 1.014 4.871 1 94.94 91 ARG A C 1
ATOM 688 O O . ARG A 1 91 ? 5.348 1.6 5.73 1 94.94 91 ARG A O 1
ATOM 695 N N . HIS A 1 92 ? 3.459 1.199 4.738 1 95.5 92 HIS A N 1
ATOM 696 C CA . HIS A 1 92 ? 2.637 2.037 5.605 1 95.5 92 HIS A CA 1
ATOM 697 C C . HIS A 1 92 ? 3.1 3.49 5.566 1 95.5 92 HIS A C 1
ATOM 699 O O . HIS A 1 92 ? 2.984 4.211 6.559 1 95.5 92 HIS A O 1
ATOM 705 N N . THR A 1 93 ? 3.676 3.898 4.535 1 96.44 93 THR A N 1
ATOM 706 C CA . THR A 1 93 ? 4.188 5.258 4.41 1 96.44 93 THR A CA 1
ATOM 707 C C . THR A 1 93 ? 3.064 6.227 4.039 1 96.44 93 THR A C 1
ATOM 709 O O . THR A 1 93 ? 2.373 6.027 3.039 1 96.44 93 THR A O 1
ATOM 712 N N . PRO A 1 94 ? 2.91 7.281 4.84 1 96.12 94 PRO A N 1
ATOM 713 C CA . PRO A 1 94 ? 1.946 8.305 4.43 1 96.12 94 PRO A CA 1
ATOM 714 C C . PRO A 1 94 ? 2.223 8.852 3.029 1 96.12 94 PRO A C 1
ATOM 716 O O . PRO A 1 94 ? 3.381 9.07 2.666 1 96.12 94 PRO A O 1
ATOM 719 N N . CYS A 1 95 ? 1.142 9.07 2.258 1 98.06 95 CYS A N 1
ATOM 720 C CA . CYS A 1 95 ? 1.295 9.438 0.854 1 98.06 95 CYS A CA 1
ATOM 721 C C . CYS A 1 95 ? 0.161 10.352 0.401 1 98.06 95 CYS A C 1
ATOM 723 O O . CYS A 1 95 ? -1.009 10.07 0.667 1 98.06 95 CYS A O 1
ATOM 725 N N . ARG A 1 96 ? 0.537 11.477 -0.131 1 97.5 96 ARG A N 1
ATOM 726 C CA . ARG A 1 96 ? -0.448 12.281 -0.846 1 97.5 96 ARG A CA 1
ATOM 727 C C . ARG A 1 96 ? -0.641 11.773 -2.271 1 97.5 96 ARG A C 1
ATOM 729 O O . ARG A 1 96 ? 0.326 11.641 -3.025 1 97.5 96 ARG A O 1
ATOM 736 N N . ILE A 1 97 ? -1.865 11.523 -2.584 1 97.81 97 ILE A N 1
ATOM 737 C CA . ILE A 1 97 ? -2.143 10.891 -3.865 1 97.81 97 ILE A CA 1
ATOM 738 C C . ILE A 1 97 ? -2.924 11.844 -4.762 1 97.81 97 ILE A C 1
ATOM 740 O O . ILE A 1 97 ? -4.023 12.281 -4.41 1 97.81 97 ILE A O 1
ATOM 744 N N . GLU A 1 98 ? -2.354 12.148 -5.816 1 96.75 98 GLU A N 1
ATOM 745 C CA . GLU A 1 98 ? -2.998 13 -6.812 1 96.75 98 GLU A CA 1
ATOM 746 C C . GLU A 1 98 ? -3.17 12.273 -8.141 1 96.75 98 GLU A C 1
ATOM 748 O O . GLU A 1 98 ? -2.766 11.117 -8.273 1 96.75 98 GLU A O 1
ATOM 753 N N . ALA A 1 99 ? -3.789 12.906 -9.102 1 94.62 99 ALA A N 1
ATOM 754 C CA . ALA A 1 99 ? -4.16 12.266 -10.359 1 94.62 99 ALA A CA 1
ATOM 755 C C . ALA A 1 99 ? -2.924 11.836 -11.141 1 94.62 99 ALA A C 1
ATOM 757 O O . ALA A 1 99 ? -2.914 10.773 -11.766 1 94.62 99 ALA A O 1
ATOM 758 N N . ASP A 1 100 ? -1.85 12.641 -11.062 1 96.62 100 ASP A N 1
ATOM 759 C CA . ASP A 1 100 ? -0.726 12.375 -11.961 1 96.62 100 ASP A CA 1
ATOM 760 C C . ASP A 1 100 ? 0.577 12.234 -11.172 1 96.62 100 ASP A C 1
ATOM 762 O O . ASP A 1 100 ? 1.652 12.117 -11.766 1 96.62 100 ASP A O 1
ATOM 766 N N . ARG A 1 101 ? 0.445 12.281 -9.828 1 98.31 101 ARG A N 1
ATOM 767 C CA . ARG A 1 101 ? 1.673 12.203 -9.039 1 98.31 101 ARG A CA 1
ATOM 768 C C . ARG A 1 101 ? 1.379 11.766 -7.609 1 98.31 101 ARG A C 1
ATOM 770 O O . ARG A 1 101 ? 0.242 11.867 -7.145 1 98.31 101 ARG A O 1
ATOM 777 N N . LEU A 1 102 ? 2.361 11.203 -7.02 1 98.62 102 LEU A N 1
ATOM 778 C CA . LEU A 1 102 ? 2.404 10.93 -5.586 1 98.62 102 LEU A CA 1
ATOM 779 C C . LEU A 1 102 ? 3.391 11.852 -4.883 1 98.62 102 LEU A C 1
ATOM 781 O O . LEU A 1 102 ? 4.418 12.219 -5.453 1 98.62 102 LEU A O 1
ATOM 785 N N . ILE A 1 103 ? 3.061 12.211 -3.672 1 98.56 103 ILE A N 1
ATOM 786 C CA . ILE A 1 103 ? 3.963 13.031 -2.875 1 98.56 103 ILE A CA 1
ATOM 787 C C . ILE A 1 103 ? 4.207 12.375 -1.521 1 98.56 103 ILE A C 1
ATOM 789 O O . ILE A 1 103 ? 3.258 12.031 -0.808 1 98.56 103 ILE A O 1
ATOM 793 N N . ILE A 1 104 ? 5.457 12.102 -1.206 1 98.38 104 ILE A N 1
ATOM 794 C CA . ILE A 1 104 ? 5.844 11.594 0.103 1 98.38 104 ILE A CA 1
ATOM 795 C C . ILE A 1 104 ? 6.934 12.484 0.701 1 98.38 104 ILE A C 1
ATOM 797 O O . ILE A 1 104 ? 7.578 13.25 -0.015 1 98.38 104 ILE A O 1
ATOM 801 N N . ARG A 1 105 ? 7.051 12.367 2.016 1 98.12 105 ARG A N 1
ATOM 802 C CA . ARG A 1 105 ? 8.164 13.086 2.627 1 98.12 105 ARG A CA 1
ATOM 803 C C . ARG A 1 105 ? 9.5 12.547 2.135 1 98.12 105 ARG A C 1
ATOM 805 O O . ARG A 1 105 ? 9.617 11.367 1.815 1 98.12 105 ARG A O 1
ATOM 812 N N . GLN A 1 106 ? 10.43 13.391 2.094 1 98.5 106 GLN A N 1
ATOM 813 C CA . GLN A 1 106 ? 11.742 12.984 1.607 1 98.5 106 GLN A CA 1
ATOM 814 C C . GLN A 1 106 ? 12.328 11.875 2.475 1 98.5 106 GLN A C 1
ATOM 816 O O . GLN A 1 106 ? 12.406 12.008 3.697 1 98.5 106 GLN A O 1
ATOM 821 N N . ASP A 1 107 ? 12.68 10.828 1.825 1 97.94 107 ASP A N 1
ATOM 822 C CA . ASP A 1 107 ? 13.289 9.641 2.414 1 97.94 107 ASP A CA 1
ATOM 823 C C . ASP A 1 107 ? 14.18 8.914 1.4 1 97.94 107 ASP A C 1
ATOM 825 O O . ASP A 1 107 ? 13.68 8.383 0.405 1 97.94 107 ASP A O 1
ATOM 829 N N . HIS A 1 108 ? 15.383 8.773 1.701 1 97.88 108 HIS A N 1
ATOM 830 C CA . HIS A 1 108 ? 16.328 8.281 0.703 1 97.88 108 HIS A CA 1
ATOM 831 C C . HIS A 1 108 ? 16.109 6.793 0.43 1 97.88 108 HIS A C 1
ATOM 833 O O . HIS A 1 108 ? 16.359 6.32 -0.683 1 97.88 108 HIS A O 1
ATOM 839 N N . VAL A 1 109 ? 15.75 6.062 1.469 1 97.88 109 VAL A N 1
ATOM 840 C CA . VAL A 1 109 ? 15.508 4.633 1.302 1 97.88 109 VAL A CA 1
ATOM 841 C C . VAL A 1 109 ? 14.32 4.41 0.374 1 97.88 109 VAL A C 1
ATOM 843 O O . VAL A 1 109 ? 14.391 3.611 -0.563 1 97.88 109 VAL A O 1
ATOM 846 N N . LEU A 1 110 ? 13.281 5.195 0.585 1 97.94 110 LEU A N 1
ATOM 847 C CA . LEU A 1 110 ? 12.094 5.07 -0.262 1 97.94 110 LEU A CA 1
ATOM 848 C C . LEU A 1 110 ? 12.391 5.559 -1.677 1 97.94 110 LEU A C 1
ATOM 850 O O . LEU A 1 110 ? 11.875 5 -2.648 1 97.94 110 LEU A O 1
ATOM 854 N N . GLU A 1 111 ? 13.102 6.602 -1.735 1 98.5 111 GLU A N 1
ATOM 855 C CA . GLU A 1 111 ? 13.469 7.117 -3.051 1 98.5 111 GLU A CA 1
ATOM 856 C C . GLU A 1 111 ? 14.18 6.051 -3.881 1 98.5 111 GLU A C 1
ATOM 858 O O . GLU A 1 111 ? 13.867 5.859 -5.059 1 98.5 111 GLU A O 1
ATOM 863 N N . ALA A 1 112 ? 15.156 5.414 -3.271 1 98.19 112 ALA A N 1
ATOM 864 C CA . ALA A 1 112 ? 15.914 4.375 -3.967 1 98.19 112 ALA A CA 1
ATOM 865 C C . ALA A 1 112 ? 14.992 3.254 -4.441 1 98.19 112 ALA A C 1
ATOM 867 O O . ALA A 1 112 ? 15.094 2.797 -5.582 1 98.19 112 ALA A O 1
ATOM 868 N N . MET A 1 113 ? 14.133 2.852 -3.6 1 97.38 113 MET A N 1
ATOM 869 C CA . MET A 1 113 ? 13.188 1.801 -3.953 1 97.38 113 MET A CA 1
ATOM 870 C C . MET A 1 113 ? 12.312 2.229 -5.129 1 97.38 113 MET A C 1
ATOM 872 O O . MET A 1 113 ? 12.141 1.475 -6.086 1 97.38 113 MET A O 1
ATOM 876 N N . LEU A 1 114 ? 11.789 3.43 -5.055 1 98.38 114 LEU A N 1
ATOM 877 C CA . LEU A 1 114 ? 10.867 3.934 -6.07 1 98.38 114 LEU A CA 1
ATOM 878 C C . LEU A 1 114 ? 11.562 4.074 -7.418 1 98.38 114 LEU A C 1
ATOM 880 O O . LEU A 1 114 ? 10.977 3.781 -8.461 1 98.38 114 LEU A O 1
ATOM 884 N N . ARG A 1 115 ? 12.805 4.496 -7.383 1 98.19 115 ARG A N 1
ATOM 885 C CA . ARG A 1 115 ? 13.562 4.598 -8.625 1 98.19 115 ARG A CA 1
ATOM 886 C C . ARG A 1 115 ? 13.742 3.229 -9.273 1 98.19 115 ARG A C 1
ATOM 888 O O . ARG A 1 115 ? 13.633 3.09 -10.492 1 98.19 115 ARG A O 1
ATOM 895 N N . ARG A 1 116 ? 13.992 2.262 -8.484 1 97.19 116 ARG A N 1
ATOM 896 C CA . ARG A 1 116 ? 14.148 0.901 -8.992 1 97.19 116 ARG A CA 1
ATOM 897 C C . ARG A 1 116 ? 12.852 0.398 -9.625 1 97.19 116 ARG A C 1
ATOM 899 O O . ARG A 1 116 ? 12.883 -0.47 -10.5 1 97.19 116 ARG A O 1
ATOM 906 N N . LEU A 1 117 ? 11.773 0.999 -9.234 1 96.12 117 LEU A N 1
ATOM 907 C CA . LEU A 1 117 ? 10.469 0.583 -9.742 1 96.12 117 LEU A CA 1
ATOM 908 C C . LEU A 1 117 ? 10.07 1.413 -10.953 1 96.12 117 LEU A C 1
ATOM 910 O O . LEU A 1 117 ? 8.945 1.285 -11.453 1 96.12 117 LEU A O 1
ATOM 914 N N . GLY A 1 118 ? 10.945 2.283 -11.383 1 97.06 118 GLY A N 1
ATOM 915 C CA . GLY A 1 118 ? 10.695 3.037 -12.602 1 97.06 118 GLY A CA 1
ATOM 916 C C . GLY A 1 118 ? 10.141 4.426 -12.344 1 97.06 118 GLY A C 1
ATOM 917 O O . GLY A 1 118 ? 9.641 5.082 -13.258 1 97.06 118 GLY A O 1
ATOM 918 N N . ALA A 1 119 ? 10.234 4.961 -11.18 1 98.38 119 ALA A N 1
ATOM 919 C CA . ALA A 1 119 ? 9.688 6.266 -10.828 1 98.38 119 ALA A CA 1
ATOM 920 C C . ALA A 1 119 ? 10.602 7.391 -11.305 1 98.38 119 ALA A C 1
ATOM 922 O O . ALA A 1 119 ? 11.828 7.277 -11.234 1 98.38 119 ALA A O 1
ATOM 923 N N . GLU A 1 120 ? 10.023 8.445 -11.781 1 98.75 120 GLU A N 1
ATOM 924 C CA . GLU A 1 120 ? 10.672 9.742 -11.906 1 98.75 120 GLU A CA 1
ATOM 925 C C . GLU A 1 120 ? 10.438 10.602 -10.672 1 98.75 120 GLU A C 1
ATOM 927 O O . GLU A 1 120 ? 9.289 10.844 -10.281 1 98.75 120 GLU A O 1
ATOM 932 N N . ILE A 1 121 ? 11.539 11.062 -10.109 1 98.75 121 ILE A N 1
ATOM 933 C CA . ILE A 1 121 ? 11.391 11.703 -8.805 1 98.75 121 ILE A CA 1
ATOM 934 C C . ILE A 1 121 ? 11.984 13.109 -8.852 1 98.75 121 ILE A C 1
ATOM 936 O O . ILE A 1 121 ? 13.07 13.312 -9.398 1 98.75 121 ILE A O 1
ATOM 940 N N . SER A 1 122 ? 11.312 14.055 -8.359 1 98.69 122 SER A N 1
ATOM 941 C CA . SER A 1 122 ? 11.812 15.414 -8.148 1 98.69 122 SER A CA 1
ATOM 942 C C . SER A 1 122 ? 11.75 15.805 -6.676 1 98.69 122 SER A C 1
ATOM 944 O O . SER A 1 122 ? 10.781 15.484 -5.984 1 98.69 122 SER A O 1
ATOM 946 N N . HIS A 1 123 ? 12.773 16.453 -6.234 1 98.69 123 HIS A N 1
ATOM 947 C CA . HIS A 1 123 ? 12.812 17.016 -4.887 1 98.69 123 HIS A CA 1
ATOM 948 C C . HIS A 1 123 ? 12.156 18.391 -4.84 1 98.69 123 HIS A C 1
ATOM 950 O O . HIS A 1 123 ? 12.508 19.281 -5.625 1 98.69 123 HIS A O 1
ATOM 956 N N . GLN A 1 124 ? 11.156 18.547 -3.898 1 98.69 124 GLN A N 1
ATOM 957 C CA . GLN A 1 124 ? 10.477 19.844 -3.766 1 98.69 124 GLN A CA 1
ATOM 958 C C . GLN A 1 124 ? 10.219 20.172 -2.299 1 98.69 124 GLN A C 1
ATOM 960 O O . GLN A 1 124 ? 10.477 19.359 -1.414 1 98.69 124 GLN A O 1
ATOM 965 N N . ASN A 1 125 ? 9.852 21.406 -2.047 1 98.69 125 ASN A N 1
ATOM 966 C CA . ASN A 1 125 ? 9.336 21.875 -0.762 1 98.69 125 ASN A CA 1
ATOM 967 C C . ASN A 1 125 ? 7.855 22.219 -0.846 1 98.69 125 ASN A C 1
ATOM 969 O O . ASN A 1 125 ? 7.48 23.203 -1.479 1 98.69 125 ASN A O 1
ATOM 973 N N . LEU A 1 126 ? 7.004 21.359 -0.318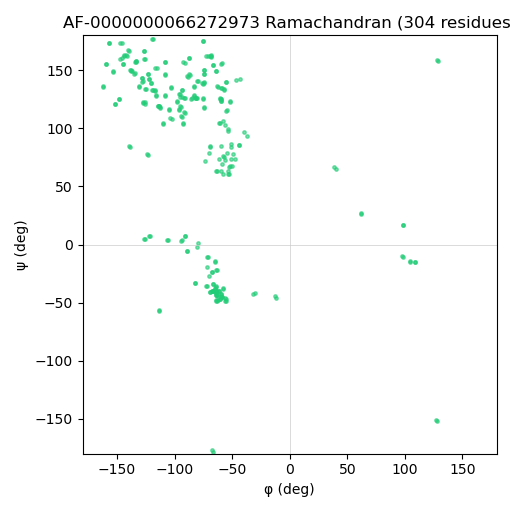 1 98 126 LEU A N 1
ATOM 974 C CA . LEU A 1 126 ? 5.555 21.516 -0.374 1 98 126 LEU A CA 1
ATOM 975 C C . LEU A 1 126 ? 4.914 21.141 0.962 1 98 126 LEU A C 1
ATOM 977 O O . LEU A 1 126 ? 5.461 20.344 1.714 1 98 126 LEU A O 1
ATOM 981 N N . PRO A 1 127 ? 3.754 21.797 1.274 1 97.12 127 PRO A N 1
ATOM 982 C CA . PRO A 1 127 ? 3 21.266 2.408 1 97.12 127 PRO A CA 1
ATOM 983 C C . PRO A 1 127 ? 2.631 19.797 2.225 1 97.12 127 PRO A C 1
ATOM 985 O O . PRO A 1 127 ? 2.277 19.375 1.118 1 97.12 127 PRO A O 1
ATOM 988 N N . PHE A 1 128 ? 2.84 19.016 3.191 1 96.69 128 PHE A N 1
ATOM 989 C CA . PHE A 1 128 ? 2.559 17.594 3.111 1 96.69 128 PHE A CA 1
ATOM 990 C C . PHE A 1 128 ? 1.263 17.25 3.838 1 96.69 128 PHE A C 1
ATOM 992 O O . PHE A 1 128 ? 1.188 17.344 5.066 1 96.69 128 PHE A O 1
ATOM 999 N N . ARG A 1 129 ? 0.257 16.938 3.033 1 93.88 129 ARG A N 1
ATOM 1000 C CA . ARG A 1 129 ? -1.077 16.547 3.479 1 93.88 129 ARG A CA 1
ATOM 1001 C C . ARG A 1 129 ? -1.466 15.18 2.918 1 93.88 129 ARG A C 1
ATOM 1003 O O . ARG A 1 129 ? -2.221 15.094 1.946 1 93.88 129 ARG A O 1
ATOM 1010 N N . PRO A 1 130 ? -0.902 14.125 3.52 1 94.56 130 PRO A N 1
ATOM 1011 C CA . PRO A 1 130 ? -1.087 12.789 2.955 1 94.56 130 PRO A CA 1
ATOM 1012 C C . PRO A 1 130 ? -2.527 12.289 3.072 1 94.56 130 PRO A C 1
ATOM 1014 O O . PRO A 1 130 ? -3.332 12.883 3.793 1 94.56 130 PRO A O 1
ATOM 1017 N N . GLU A 1 131 ? -2.789 11.211 2.199 1 85.81 131 GLU A N 1
ATOM 1018 C CA . GLU A 1 131 ? -4.035 10.445 2.268 1 85.81 131 GLU A CA 1
ATOM 1019 C C . GLU A 1 131 ? -4.27 9.898 3.672 1 85.81 131 GLU A C 1
ATOM 1021 O O . GLU A 1 131 ? -3.334 9.445 4.332 1 85.81 131 GLU A O 1
ATOM 1026 N N . GLY A 1 132 ? -5.324 10.398 4.238 1 68.44 132 GLY A N 1
ATOM 1027 C CA . GLY A 1 132 ? -5.66 9.914 5.566 1 68.44 132 GLY A CA 1
ATOM 1028 C C . GLY A 1 132 ? -5.824 8.406 5.629 1 68.44 132 GLY A C 1
ATOM 1029 O O . GLY A 1 132 ? -6.312 7.789 4.68 1 68.44 132 GLY A O 1
ATOM 1030 N N . GLY A 1 133 ? -4.867 7.594 6.137 1 50.09 133 GLY A N 1
ATOM 1031 C CA . GLY A 1 133 ? -5.125 6.18 6.352 1 50.09 133 GLY A CA 1
ATOM 1032 C C . GLY A 1 133 ? -6.488 5.91 6.961 1 50.09 133 GLY A C 1
ATOM 1033 O O . GLY A 1 133 ? -7.152 6.828 7.441 1 50.09 133 GLY A O 1
ATOM 1034 N N . ALA A 1 134 ? -7.223 4.84 6.578 1 42.44 134 ALA A N 1
ATOM 1035 C CA . ALA A 1 134 ? -8.344 4.406 7.414 1 42.44 134 ALA A CA 1
ATOM 1036 C C . ALA A 1 134 ? -8.062 4.684 8.891 1 42.44 134 ALA A C 1
ATOM 1038 O O . ALA A 1 134 ? -8.953 4.551 9.734 1 42.44 134 ALA A O 1
ATOM 1039 N N . TYR A 1 135 ? -6.703 4.359 9.336 1 39.53 135 TYR A N 1
ATOM 1040 C CA . TYR A 1 135 ? -6.453 4.418 10.773 1 39.53 135 TYR A CA 1
ATOM 1041 C C . TYR A 1 135 ? -6.469 5.863 11.266 1 39.53 135 TYR A C 1
ATOM 1043 O O . TYR A 1 135 ? -5.664 6.684 10.828 1 39.53 135 TYR A O 1
ATOM 1051 N N . GLY A 1 136 ? -7.316 6.648 11.531 1 38.19 136 GLY A N 1
ATOM 1052 C CA . GLY A 1 136 ? -7 7.48 12.68 1 38.19 136 GLY A CA 1
ATOM 1053 C C . GLY A 1 136 ? -5.812 6.977 13.469 1 38.19 136 GLY A C 1
ATOM 1054 O O . GLY A 1 136 ? -5.164 7.746 14.188 1 38.19 136 GLY A O 1
ATOM 1055 N N . HIS A 1 137 ? -5.656 5.602 13.781 1 39.41 137 HIS A N 1
ATOM 1056 C CA . HIS A 1 137 ? -4.66 4.961 14.633 1 39.41 137 HIS A CA 1
ATOM 1057 C C . HIS A 1 137 ? -3.342 4.77 13.898 1 39.41 137 HIS A C 1
ATOM 1059 O O . HIS A 1 137 ? -2.457 4.055 14.375 1 39.41 137 HIS A O 1
ATOM 1065 N N . GLY A 1 138 ? -3.223 5.082 12.781 1 37.66 138 GLY A N 1
ATOM 1066 C CA . GLY A 1 138 ? -2.176 4.523 11.938 1 37.66 138 GLY A CA 1
ATOM 1067 C C . GLY A 1 138 ? -0.786 4.996 12.32 1 37.66 138 GLY A C 1
ATOM 1068 O O . GLY A 1 138 ? 0.169 4.809 11.562 1 37.66 138 GLY A O 1
ATOM 1069 N N . ARG A 1 139 ? -0.633 6.113 12.891 1 42.09 139 ARG A N 1
ATOM 1070 C CA . ARG A 1 139 ? 0.783 6.414 13.078 1 42.09 139 ARG A CA 1
ATOM 1071 C C . ARG A 1 139 ? 1.465 5.348 13.93 1 42.09 139 ARG A C 1
ATOM 1073 O O . ARG A 1 139 ? 1.269 5.301 15.141 1 42.09 139 ARG A O 1
ATOM 1080 N N . THR A 1 140 ? 1.546 4.07 13.477 1 35.59 140 THR A N 1
ATOM 1081 C CA . THR A 1 140 ? 2.326 3.154 14.305 1 35.59 140 THR A CA 1
ATOM 1082 C C . THR A 1 140 ? 3.77 3.631 14.422 1 35.59 140 THR A C 1
ATOM 1084 O O . THR A 1 140 ? 4.418 3.934 13.422 1 35.59 140 THR A O 1
ATOM 1087 N N . PHE A 1 141 ? 4.078 4.164 15.523 1 34.72 141 PHE A N 1
ATOM 1088 C CA . PHE A 1 141 ? 5.457 4.43 15.914 1 34.72 141 PHE A CA 1
ATOM 1089 C C . PHE A 1 141 ? 6.305 3.166 15.805 1 34.72 141 PHE A C 1
ATOM 1091 O O . PHE A 1 141 ? 5.895 2.1 16.281 1 34.72 141 PHE A O 1
ATOM 1098 N N . GLY A 1 142 ? 7.012 2.943 14.82 1 33.81 142 GLY A N 1
ATOM 1099 C CA . GLY A 1 142 ? 8.047 1.921 14.805 1 33.81 142 GLY A CA 1
ATOM 1100 C C . GLY A 1 142 ? 8.789 1.8 16.125 1 33.81 142 GLY A C 1
ATOM 1101 O O . GLY A 1 142 ? 9.211 2.805 16.703 1 33.81 142 GLY A O 1
ATOM 1102 N N . HIS A 1 143 ? 8.344 0.876 17.031 1 33.12 143 HIS A N 1
ATOM 1103 C CA . HIS A 1 143 ? 9.109 0.5 18.219 1 33.12 143 HIS A CA 1
ATOM 1104 C C . HIS A 1 143 ? 10.586 0.293 17.875 1 33.12 143 HIS A C 1
ATOM 1106 O O . HIS A 1 143 ? 10.922 -0.537 17.031 1 33.12 143 HIS A O 1
ATOM 1112 N N . ASP A 1 144 ? 11.375 1.335 17.875 1 30.78 144 ASP A N 1
ATOM 1113 C CA . ASP A 1 144 ? 12.82 1.159 18.016 1 30.78 144 ASP A CA 1
ATOM 1114 C C . ASP A 1 144 ? 13.148 0.216 19.172 1 30.78 144 ASP A C 1
ATOM 1116 O O . ASP A 1 144 ? 12.828 0.501 20.328 1 30.78 144 ASP A O 1
ATOM 1120 N N . HIS A 1 145 ? 12.953 -1.094 19.094 1 30.83 145 HIS A N 1
ATOM 1121 C CA . HIS A 1 145 ? 13.602 -1.954 20.078 1 30.83 145 HIS A CA 1
ATOM 1122 C C . HIS A 1 145 ? 15.094 -1.629 20.188 1 30.83 145 HIS A C 1
ATOM 1124 O O . HIS A 1 145 ? 15.859 -1.88 19.266 1 30.83 145 HIS A O 1
ATOM 1130 N N . GLY A 1 146 ? 15.477 -0.459 20.703 1 25.55 146 GLY A N 1
ATOM 1131 C CA . GLY A 1 146 ? 16.812 -0.169 21.172 1 25.55 146 GLY A CA 1
ATOM 1132 C C . GLY A 1 146 ? 17.312 -1.164 22.203 1 25.55 146 GLY A C 1
ATOM 1133 O O . GLY A 1 146 ? 16.703 -1.329 23.266 1 25.55 146 GLY A O 1
ATOM 1134 N N . HIS A 1 147 ? 17.75 -2.326 21.828 1 28.22 147 HIS A N 1
ATOM 1135 C CA . HIS A 1 147 ? 18.547 -3.186 22.703 1 28.22 147 HIS A CA 1
ATOM 1136 C C . HIS A 1 147 ? 19.766 -2.449 23.25 1 28.22 147 HIS A C 1
ATOM 1138 O O . HIS A 1 147 ? 20.75 -2.254 22.531 1 28.22 147 HIS A O 1
ATOM 1144 N N . ALA A 1 148 ? 19.719 -1.377 23.984 1 25.81 148 ALA A N 1
ATOM 1145 C CA . ALA A 1 148 ? 20.922 -0.908 24.656 1 25.81 148 ALA A CA 1
ATOM 1146 C C . ALA A 1 148 ? 21.406 -1.929 25.672 1 25.81 148 ALA A C 1
ATOM 1148 O O . ALA A 1 148 ? 20.75 -2.164 26.688 1 25.81 148 ALA A O 1
ATOM 1149 N N . HIS A 1 149 ? 21.812 -3.127 25.359 1 26.36 149 HIS A N 1
ATOM 1150 C CA . HIS A 1 149 ? 22.547 -3.873 26.375 1 26.36 149 HIS A CA 1
ATOM 1151 C C . HIS A 1 149 ? 23.781 -3.104 26.844 1 26.36 149 HIS A C 1
ATOM 1153 O O . HIS A 1 149 ? 24.672 -2.807 26.047 1 26.36 149 HIS A O 1
ATOM 1159 N N . ASP A 1 150 ? 23.609 -2.043 27.688 1 23.52 150 ASP A N 1
ATOM 1160 C CA . ASP A 1 150 ? 24.656 -1.381 28.469 1 23.52 150 ASP A CA 1
ATOM 1161 C C . ASP A 1 150 ? 25.469 -2.395 29.266 1 23.52 150 ASP A C 1
ATOM 1163 O O . ASP A 1 150 ? 24.906 -3.156 30.062 1 23.52 150 ASP A O 1
ATOM 1167 N N . HIS A 1 151 ? 26.484 -3.018 28.625 1 26.67 151 HIS A N 1
ATOM 1168 C CA . HIS A 1 151 ? 27.578 -3.709 29.297 1 26.67 151 HIS A CA 1
ATOM 1169 C C . HIS A 1 151 ? 28.25 -2.816 30.344 1 26.67 151 HIS A C 1
ATOM 1171 O O . HIS A 1 151 ? 28.812 -1.777 30 1 26.67 151 HIS A O 1
ATOM 1177 N N . HIS A 1 152 ? 27.625 -2.43 31.469 1 24.02 152 HIS A N 1
ATOM 1178 C CA . HIS A 1 152 ? 28.281 -1.877 32.656 1 24.02 152 HIS A CA 1
ATOM 1179 C C . HIS A 1 152 ? 29.391 -2.797 33.125 1 24.02 152 HIS A C 1
ATOM 1181 O O . HIS A 1 152 ? 29.125 -3.883 33.656 1 24.02 152 HIS A O 1
ATOM 1187 N N . HIS A 1 153 ? 30.422 -3.09 32.344 1 24.3 153 HIS A N 1
ATOM 1188 C CA . HIS A 1 153 ? 31.594 -3.586 33.062 1 24.3 153 HIS A CA 1
ATOM 1189 C C . HIS A 1 153 ? 32.125 -2.535 34.031 1 24.3 153 HIS A C 1
ATOM 1191 O O . HIS A 1 153 ? 32.594 -1.479 33.625 1 24.3 153 HIS A O 1
ATOM 1197 N N . ALA A 1 154 ? 31.438 -2.281 35.188 1 19.73 154 ALA A N 1
ATOM 1198 C CA . ALA A 1 154 ? 32.281 -2.053 36.344 1 19.73 154 ALA A CA 1
ATOM 1199 C C . ALA A 1 154 ? 33 -3.336 36.781 1 19.73 154 ALA A C 1
ATOM 1201 O O . ALA A 1 154 ? 32.438 -4.426 36.656 1 19.73 154 ALA A O 1
ATOM 1202 N N . MET B 1 1 ? 6.539 -46.812 -7.516 1 81.31 1 MET B N 1
ATOM 1203 C CA . MET B 1 1 ? 6.953 -45.875 -6.5 1 81.31 1 MET B CA 1
ATOM 1204 C C . MET B 1 1 ? 6.559 -44.438 -6.895 1 81.31 1 MET B C 1
ATOM 1206 O O . MET B 1 1 ? 6.656 -44.062 -8.062 1 81.31 1 MET B O 1
ATOM 1210 N N . ILE B 1 2 ? 6.02 -43.688 -6.031 1 92.12 2 ILE B N 1
ATOM 1211 C CA . ILE B 1 2 ? 5.562 -42.344 -6.34 1 92.12 2 ILE B CA 1
ATOM 1212 C C . ILE B 1 2 ? 6.766 -41.406 -6.48 1 92.12 2 ILE B C 1
ATOM 1214 O O . ILE B 1 2 ? 7.594 -41.312 -5.574 1 92.12 2 ILE B O 1
ATOM 1218 N N . PRO B 1 3 ? 6.945 -40.844 -7.68 1 95.25 3 PRO B N 1
ATOM 1219 C CA . PRO B 1 3 ? 8.055 -39.906 -7.852 1 95.25 3 PRO B CA 1
ATOM 1220 C C . PRO B 1 3 ? 7.969 -38.719 -6.898 1 95.25 3 PRO B C 1
ATOM 1222 O O . PRO B 1 3 ? 6.879 -38.344 -6.445 1 95.25 3 PRO B O 1
ATOM 1225 N N . CYS B 1 4 ? 9.164 -38.094 -6.641 1 95.75 4 CYS B N 1
ATOM 1226 C CA . CYS B 1 4 ? 9.203 -36.969 -5.715 1 95.75 4 CYS B CA 1
ATOM 1227 C C . CYS B 1 4 ? 10.023 -35.812 -6.289 1 95.75 4 CYS B C 1
ATOM 1229 O O . CYS B 1 4 ? 10.844 -36.031 -7.184 1 95.75 4 CYS B O 1
ATOM 1231 N N . SER B 1 5 ? 9.797 -34.719 -5.848 1 96.81 5 SER B N 1
ATOM 1232 C CA . SER B 1 5 ? 10.602 -33.562 -6.176 1 96.81 5 SER B CA 1
ATOM 1233 C C . SER B 1 5 ? 11.008 -32.781 -4.918 1 96.81 5 SER B C 1
ATOM 1235 O O . SER B 1 5 ? 10.18 -32.531 -4.043 1 96.81 5 SER B O 1
ATOM 1237 N N . ASP B 1 6 ? 12.273 -32.375 -4.848 1 95.12 6 ASP B N 1
ATOM 1238 C CA . ASP B 1 6 ? 12.758 -31.562 -3.744 1 95.12 6 ASP B CA 1
ATOM 1239 C C . ASP B 1 6 ? 13.336 -30.25 -4.254 1 95.12 6 ASP B C 1
ATOM 1241 O O . ASP B 1 6 ? 14 -29.516 -3.508 1 95.12 6 ASP B O 1
ATOM 1245 N N . ARG B 1 7 ? 13.133 -30.047 -5.578 1 93.94 7 ARG B N 1
ATOM 1246 C CA . ARG B 1 7 ? 13.688 -28.828 -6.176 1 93.94 7 ARG B CA 1
ATOM 1247 C C . ARG B 1 7 ? 12.688 -28.188 -7.133 1 93.94 7 ARG B C 1
ATOM 1249 O O . ARG B 1 7 ? 11.891 -28.875 -7.766 1 93.94 7 ARG B O 1
ATOM 1256 N N . ILE B 1 8 ? 12.82 -26.875 -7.184 1 96.38 8 ILE B N 1
ATOM 1257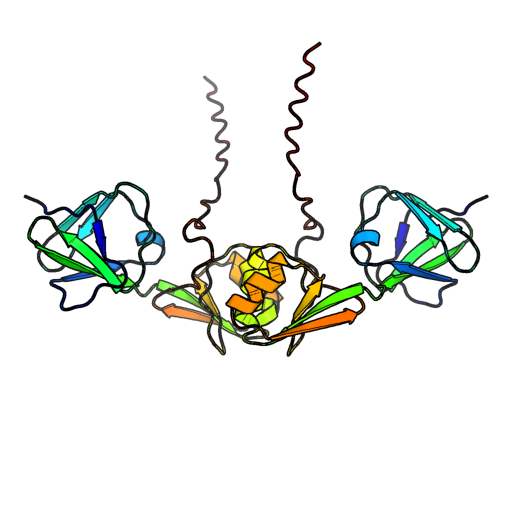 C CA . ILE B 1 8 ? 11.977 -26.094 -8.07 1 96.38 8 ILE B CA 1
ATOM 1258 C C . ILE B 1 8 ? 12.844 -25.391 -9.117 1 96.38 8 ILE B C 1
ATOM 1260 O O . ILE B 1 8 ? 13.906 -24.844 -8.789 1 96.38 8 ILE B O 1
ATOM 1264 N N . ILE B 1 9 ? 12.414 -25.5 -10.305 1 96.75 9 ILE B N 1
ATOM 1265 C CA . ILE B 1 9 ? 13.039 -24.719 -11.359 1 96.75 9 ILE B CA 1
ATOM 1266 C C . ILE B 1 9 ? 12.227 -23.438 -11.602 1 96.75 9 ILE B C 1
ATOM 1268 O O . ILE B 1 9 ? 11.086 -23.5 -12.055 1 96.75 9 ILE B O 1
ATOM 1272 N N . ARG B 1 10 ? 12.859 -22.359 -11.32 1 96.12 10 ARG B N 1
ATOM 1273 C CA . ARG B 1 10 ? 12.172 -21.094 -11.484 1 96.12 10 ARG B CA 1
ATOM 1274 C C . ARG B 1 10 ? 12.07 -20.703 -12.953 1 96.12 10 ARG B C 1
ATOM 1276 O O . ARG B 1 10 ? 13.047 -20.828 -13.703 1 96.12 10 ARG B O 1
ATOM 1283 N N . ASN B 1 11 ? 10.898 -20.219 -13.242 1 95 11 ASN B N 1
ATOM 1284 C CA . ASN B 1 11 ? 10.672 -19.844 -14.641 1 95 11 ASN B CA 1
ATOM 1285 C C . ASN B 1 11 ? 11.289 -20.859 -15.594 1 95 11 ASN B C 1
ATOM 1287 O O . ASN B 1 11 ? 12.109 -20.516 -16.438 1 95 11 ASN B O 1
ATOM 1291 N N . ALA B 1 12 ? 10.789 -22.062 -15.586 1 95.75 12 ALA B N 1
ATOM 1292 C CA . ALA B 1 12 ? 11.383 -23.203 -16.281 1 95.75 12 ALA B CA 1
ATOM 1293 C C . ALA B 1 12 ? 11.164 -23.109 -17.781 1 95.75 12 ALA B C 1
ATOM 1295 O O . ALA B 1 12 ? 10.07 -22.781 -18.234 1 95.75 12 ALA B O 1
ATOM 1296 N N . PRO B 1 13 ? 12.227 -23.469 -18.438 1 93.69 13 PRO B N 1
ATOM 1297 C CA . PRO B 1 13 ? 12.055 -23.531 -19.891 1 93.69 13 PRO B CA 1
ATOM 1298 C C . PRO B 1 13 ? 11.438 -24.859 -20.359 1 93.69 13 PRO B C 1
ATOM 1300 O O . PRO B 1 13 ? 11.734 -25.906 -19.781 1 93.69 13 PRO B O 1
ATOM 1303 N N . GLY B 1 14 ? 10.5 -24.844 -21.25 1 90.75 14 GLY B N 1
ATOM 1304 C CA . GLY B 1 14 ? 9.914 -26.062 -21.812 1 90.75 14 GLY B CA 1
ATOM 1305 C C . GLY B 1 14 ? 10.891 -26.859 -22.672 1 90.75 14 GLY B C 1
ATOM 1306 O O . GLY B 1 14 ? 12.062 -26.5 -22.766 1 90.75 14 GLY B O 1
ATOM 1307 N N . PRO B 1 15 ? 10.43 -27.906 -23.25 1 95.62 15 PRO B N 1
ATOM 1308 C CA . PRO B 1 15 ? 9.109 -28.516 -23.078 1 95.62 15 PRO B CA 1
ATOM 1309 C C . PRO B 1 15 ? 8.93 -29.188 -21.719 1 95.62 15 PRO B C 1
ATOM 1311 O O . PRO B 1 15 ? 9.914 -29.438 -21.016 1 95.62 15 PRO B O 1
ATOM 1314 N N . PHE B 1 16 ? 7.75 -29.438 -21.328 1 96.94 16 PHE B N 1
ATOM 1315 C CA . PHE B 1 16 ? 7.391 -30.047 -20.062 1 96.94 16 PHE B CA 1
ATOM 1316 C C . PHE B 1 16 ? 6.699 -31.391 -20.281 1 96.94 16 PHE B C 1
ATOM 1318 O O . PHE B 1 16 ? 6.062 -31.594 -21.312 1 96.94 16 PHE B O 1
ATOM 1325 N N . ASP B 1 17 ? 6.848 -32.25 -19.328 1 96.31 17 ASP B N 1
ATOM 1326 C CA . ASP B 1 17 ? 6.234 -33.562 -19.422 1 96.31 17 ASP B CA 1
ATOM 1327 C C . ASP B 1 17 ? 4.77 -33.531 -19 1 96.31 17 ASP B C 1
ATOM 1329 O O . ASP B 1 17 ? 3.961 -34.344 -19.453 1 96.31 17 ASP B O 1
ATOM 1333 N N . ALA B 1 18 ? 4.426 -32.688 -18.062 1 96.75 18 ALA B N 1
ATOM 1334 C CA . ALA B 1 18 ? 3.072 -32.531 -17.531 1 96.75 18 ALA B CA 1
ATOM 1335 C C . ALA B 1 18 ? 2.904 -31.141 -16.906 1 96.75 18 ALA B C 1
ATOM 1337 O O . ALA B 1 18 ? 3.854 -30.359 -16.844 1 96.75 18 ALA B O 1
ATOM 1338 N N . GLU B 1 19 ? 1.721 -30.828 -16.516 1 97.31 19 GLU B N 1
ATOM 1339 C CA . GLU B 1 19 ? 1.444 -29.578 -15.797 1 97.31 19 GLU B CA 1
ATOM 1340 C C . GLU B 1 19 ? 0.528 -29.828 -14.602 1 97.31 19 GLU B C 1
ATOM 1342 O O . GLU B 1 19 ? -0.269 -30.766 -14.602 1 97.31 19 GLU B O 1
ATOM 1347 N N . VAL B 1 20 ? 0.737 -29.078 -13.617 1 97.31 20 VAL B N 1
ATOM 1348 C CA . VAL B 1 20 ? -0.189 -29.016 -12.492 1 97.31 20 VAL B CA 1
ATOM 1349 C C . VAL B 1 20 ? -0.739 -27.609 -12.359 1 97.31 20 VAL B C 1
ATOM 1351 O O . VAL B 1 20 ? 0.005 -26.625 -12.477 1 97.31 20 VAL B O 1
ATOM 1354 N N . VAL B 1 21 ? -2.078 -27.5 -12.195 1 97.19 21 VAL B N 1
ATOM 1355 C CA . VAL B 1 21 ? -2.758 -26.219 -12.094 1 97.19 21 VAL B CA 1
ATOM 1356 C C . VAL B 1 21 ? -3.152 -25.953 -10.641 1 97.19 21 VAL B C 1
ATOM 1358 O O . VAL B 1 21 ? -3.932 -26.703 -10.062 1 97.19 21 VAL B O 1
ATOM 1361 N N . LEU B 1 22 ? -2.59 -24.938 -10.062 1 97 22 LEU B N 1
ATOM 1362 C CA . LEU B 1 22 ? -2.793 -24.625 -8.648 1 97 22 LEU B CA 1
ATOM 1363 C C . LEU B 1 22 ? -3.24 -23.172 -8.469 1 97 22 LEU B C 1
ATOM 1365 O O . LEU B 1 22 ? -2.738 -22.281 -9.148 1 97 22 LEU B O 1
ATOM 1369 N N . ASP B 1 23 ? -4.188 -22.953 -7.531 1 97.19 23 ASP B N 1
ATOM 1370 C CA . ASP B 1 23 ? -4.535 -21.578 -7.215 1 97.19 23 ASP B CA 1
ATOM 1371 C C . ASP B 1 23 ? -3.459 -20.922 -6.352 1 97.19 23 ASP B C 1
ATOM 1373 O O . ASP B 1 23 ? -2.438 -21.547 -6.047 1 97.19 23 ASP B O 1
ATOM 1377 N N . TYR B 1 24 ? -3.615 -19.656 -6.094 1 96.69 24 TYR B N 1
ATOM 1378 C CA . TYR B 1 24 ? -2.598 -18.844 -5.426 1 96.69 24 TYR B CA 1
ATOM 1379 C C . TYR B 1 24 ? -2.205 -19.469 -4.09 1 96.69 24 TYR B C 1
ATOM 1381 O O . TYR B 1 24 ? -1.018 -19.625 -3.793 1 96.69 24 TYR B O 1
ATOM 1389 N N . GLU B 1 25 ? -3.162 -19.875 -3.262 1 95.06 25 GLU B N 1
ATOM 1390 C CA . GLU B 1 25 ? -2.887 -20.438 -1.945 1 95.06 25 GLU B CA 1
ATOM 1391 C C . GLU B 1 25 ? -2.17 -21.781 -2.059 1 95.06 25 GLU B C 1
ATOM 1393 O O . GLU B 1 25 ? -1.246 -22.062 -1.295 1 95.06 25 GLU B O 1
ATOM 1398 N N . SER B 1 26 ? -2.605 -22.562 -3.029 1 96.12 26 SER B N 1
ATOM 1399 C CA . SER B 1 26 ? -2.041 -23.891 -3.197 1 96.12 26 SER B CA 1
ATOM 1400 C C . SER B 1 26 ? -0.617 -23.828 -3.736 1 96.12 26 SER B C 1
ATOM 1402 O O . SER B 1 26 ? 0.115 -24.828 -3.691 1 96.12 26 SER B O 1
ATOM 1404 N N . ARG B 1 27 ? -0.226 -22.688 -4.148 1 96.56 27 ARG B N 1
ATOM 1405 C CA . ARG B 1 27 ? 1.125 -22.547 -4.68 1 96.56 27 ARG B CA 1
ATOM 1406 C C . ARG B 1 27 ? 2.113 -22.203 -3.57 1 96.56 27 ARG B C 1
ATOM 1408 O O . ARG B 1 27 ? 3.316 -22.078 -3.816 1 96.56 27 ARG B O 1
ATOM 1415 N N . LEU B 1 28 ? 1.58 -22 -2.492 1 95.19 28 LEU B N 1
ATOM 1416 C CA . LEU B 1 28 ? 2.395 -21.938 -1.283 1 95.19 28 LEU B CA 1
ATOM 1417 C C . LEU B 1 28 ? 2.48 -23.312 -0.625 1 95.19 28 LEU B C 1
ATOM 1419 O O . LEU B 1 28 ? 1.521 -23.766 0.002 1 95.19 28 LEU B O 1
ATOM 1423 N N . LEU B 1 29 ? 3.686 -23.953 -0.814 1 95.44 29 LEU B N 1
ATOM 1424 C CA . LEU B 1 29 ? 3.715 -25.328 -0.346 1 95.44 29 LEU B CA 1
ATOM 1425 C C . LEU B 1 29 ? 5.137 -25.75 0.012 1 95.44 29 LEU B C 1
ATOM 1427 O O . LEU B 1 29 ? 6.102 -25.172 -0.488 1 95.44 29 LEU B O 1
ATOM 1431 N N . ARG B 1 30 ? 5.223 -26.594 0.927 1 96.94 30 ARG B N 1
ATOM 1432 C CA . ARG B 1 30 ? 6.469 -27.266 1.288 1 96.94 30 ARG B CA 1
ATOM 1433 C C . ARG B 1 30 ? 6.398 -28.75 0.984 1 96.94 30 ARG B C 1
ATOM 1435 O O . ARG B 1 30 ? 7.273 -29.297 0.306 1 96.94 30 ARG B O 1
ATOM 1442 N N . ARG B 1 31 ? 5.363 -29.438 1.577 1 97.38 31 ARG B N 1
ATOM 1443 C CA . ARG B 1 31 ? 5.102 -30.859 1.359 1 97.38 31 ARG B CA 1
ATOM 1444 C C . ARG B 1 31 ? 3.668 -31.094 0.896 1 97.38 31 ARG B C 1
ATOM 1446 O O . ARG B 1 31 ? 2.719 -30.688 1.578 1 97.38 31 ARG B O 1
ATOM 1453 N N . LYS B 1 32 ? 3.559 -31.703 -0.288 1 97.44 32 LYS B N 1
ATOM 1454 C CA . LYS B 1 32 ? 2.215 -31.906 -0.825 1 97.44 32 LYS B CA 1
ATOM 1455 C C . LYS B 1 32 ? 2.205 -32.969 -1.913 1 97.44 32 LYS B C 1
ATOM 1457 O O . LYS B 1 32 ? 3.107 -33.031 -2.752 1 97.44 32 LYS B O 1
ATOM 1462 N N . ARG B 1 33 ? 1.263 -33.812 -1.87 1 97.38 33 ARG B N 1
ATOM 1463 C CA . ARG B 1 33 ? 1.032 -34.75 -2.977 1 97.38 33 ARG B CA 1
ATOM 1464 C C . ARG B 1 33 ? 0.216 -34.094 -4.082 1 97.38 33 ARG B C 1
ATOM 1466 O O . ARG B 1 33 ? -0.847 -33.5 -3.818 1 97.38 33 ARG B O 1
ATOM 1473 N N . LEU B 1 34 ? 0.69 -34.156 -5.258 1 97.38 34 LEU B N 1
ATOM 1474 C CA . LEU B 1 34 ? 0.02 -33.5 -6.375 1 97.38 34 LEU B CA 1
ATOM 1475 C C . LEU B 1 34 ? -0.313 -34.5 -7.477 1 97.38 34 LEU B C 1
ATOM 1477 O O . LEU B 1 34 ? 0.456 -35.406 -7.727 1 97.38 34 LEU B O 1
ATOM 1481 N N . ALA B 1 35 ? -1.387 -34.219 -8.094 1 94.19 35 ALA B N 1
ATOM 1482 C CA . ALA B 1 35 ? -1.82 -35.031 -9.219 1 94.19 35 ALA B CA 1
ATOM 1483 C C . ALA B 1 35 ? -1.537 -34.344 -10.547 1 94.19 35 ALA B C 1
ATOM 1485 O O . ALA B 1 35 ? -1.683 -33.125 -10.664 1 94.19 35 ALA B O 1
ATOM 1486 N N . CYS B 1 36 ? -1.015 -35.062 -11.477 1 88.69 36 CYS B N 1
ATOM 1487 C CA . CYS B 1 36 ? -0.876 -34.594 -12.844 1 88.69 36 CYS B CA 1
ATOM 1488 C C . CYS B 1 36 ? -1.041 -35.719 -13.852 1 88.69 36 CYS B C 1
ATOM 1490 O O . CYS B 1 36 ? -1.26 -36.875 -13.469 1 88.69 36 CYS B O 1
ATOM 1492 N N . ALA B 1 37 ? -1.059 -35.188 -15.195 1 86.56 37 ALA B N 1
ATOM 1493 C CA . ALA B 1 37 ? -1.064 -36.1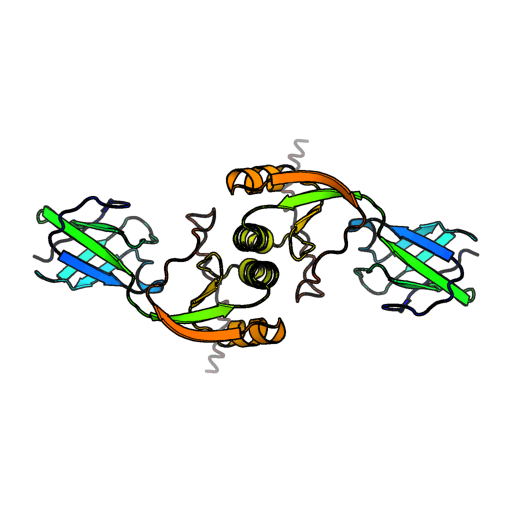88 -16.25 1 86.56 37 ALA B CA 1
ATOM 1494 C C . ALA B 1 37 ? 0.178 -37.094 -16.172 1 86.56 37 ALA B C 1
ATOM 1496 O O . ALA B 1 37 ? 1.299 -36.562 -16.062 1 86.56 37 ALA B O 1
ATOM 1497 N N . GLY B 1 38 ? 0.052 -38.281 -16.109 1 85 38 GLY B N 1
ATOM 1498 C CA . GLY B 1 38 ? 1.156 -39.219 -16 1 85 38 GLY B CA 1
ATOM 1499 C C . GLY B 1 38 ? 1.273 -39.875 -14.633 1 85 38 GLY B C 1
ATOM 1500 O O . GLY B 1 38 ? 2.088 -40.781 -14.43 1 85 38 GLY B O 1
ATOM 1501 N N . GLY B 1 39 ? 0.581 -39.312 -13.641 1 90.88 39 GLY B N 1
ATOM 1502 C CA . GLY B 1 39 ? 0.555 -39.906 -12.312 1 90.88 39 GLY B CA 1
ATOM 1503 C C . GLY B 1 39 ? 0.906 -38.938 -11.211 1 90.88 39 GLY B C 1
ATOM 1504 O O . GLY B 1 39 ? 1.574 -37.906 -11.453 1 90.88 39 GLY B O 1
ATOM 1505 N N . ASP B 1 40 ? 0.518 -39.219 -10.008 1 94.88 40 ASP B N 1
ATOM 1506 C CA . ASP B 1 40 ? 0.756 -38.375 -8.836 1 94.88 40 ASP B CA 1
ATOM 1507 C C . ASP B 1 40 ? 2.244 -38.312 -8.5 1 94.88 40 ASP B C 1
ATOM 1509 O O . ASP B 1 40 ? 3.014 -39.188 -8.898 1 94.88 40 ASP B O 1
ATOM 1513 N N . PHE B 1 41 ? 2.605 -37.25 -7.871 1 97.06 41 PHE B N 1
ATOM 1514 C CA . PHE B 1 41 ? 3.959 -37.125 -7.348 1 97.06 41 PHE B CA 1
ATOM 1515 C C . PHE B 1 41 ? 3.957 -36.375 -6.02 1 97.06 41 PHE B C 1
ATOM 1517 O O . PHE B 1 41 ? 2.965 -35.75 -5.66 1 97.06 41 PHE B O 1
ATOM 1524 N N . MET B 1 42 ? 5.035 -36.5 -5.273 1 97.56 42 MET B N 1
ATOM 1525 C CA . MET B 1 42 ? 5.164 -35.875 -3.957 1 97.56 42 MET B CA 1
ATOM 1526 C C . MET B 1 42 ? 6.145 -34.719 -3.998 1 97.56 42 MET B C 1
ATOM 1528 O O . MET B 1 42 ? 7.25 -34.844 -4.527 1 97.56 42 MET B O 1
ATOM 1532 N N . VAL B 1 43 ? 5.734 -33.594 -3.531 1 98 43 VAL B N 1
ATOM 1533 C CA . VAL B 1 43 ? 6.613 -32.469 -3.318 1 98 43 VAL B CA 1
ATOM 1534 C C . VAL B 1 43 ? 7.117 -32.469 -1.875 1 98 43 VAL B C 1
ATOM 1536 O O . VAL B 1 43 ? 6.32 -32.562 -0.936 1 98 43 VAL B O 1
ATOM 1539 N N . ASP B 1 44 ? 8.391 -32.406 -1.707 1 97.62 44 ASP B N 1
ATOM 1540 C CA . ASP B 1 44 ? 9.031 -32.375 -0.394 1 97.62 44 ASP B CA 1
ATOM 1541 C C . ASP B 1 44 ? 10.195 -31.375 -0.375 1 97.62 44 ASP B C 1
ATOM 1543 O O . ASP B 1 44 ? 11.352 -31.781 -0.483 1 97.62 44 ASP B O 1
ATOM 1547 N N . LEU B 1 45 ? 9.883 -30.141 -0.154 1 97 45 LEU B N 1
ATOM 1548 C CA . LEU B 1 45 ? 10.875 -29.078 -0.189 1 97 45 LEU B CA 1
ATOM 1549 C C . LEU B 1 45 ? 11.477 -28.844 1.194 1 97 45 LEU B C 1
ATOM 1551 O O . LEU B 1 45 ? 10.867 -29.188 2.207 1 97 45 LEU B O 1
ATOM 1555 N N . ALA B 1 46 ? 12.641 -28.297 1.145 1 95.69 46 ALA B N 1
ATOM 1556 C CA . ALA B 1 46 ? 13.328 -28.016 2.402 1 95.69 46 ALA B CA 1
ATOM 1557 C C . ALA B 1 46 ? 12.602 -26.938 3.205 1 95.69 46 ALA B C 1
ATOM 1559 O O . ALA B 1 46 ? 12.594 -26.984 4.438 1 95.69 46 ALA B O 1
ATOM 1560 N N . GLU B 1 47 ? 12 -26 2.584 1 95.75 47 GLU B N 1
ATOM 1561 C CA . GLU B 1 47 ? 11.242 -24.906 3.186 1 95.75 47 GLU B CA 1
ATOM 1562 C C . GLU B 1 47 ? 9.992 -24.578 2.363 1 95.75 47 GLU B C 1
ATOM 1564 O O . GLU B 1 47 ? 9.883 -25 1.209 1 95.75 47 GLU B O 1
ATOM 1569 N N . VAL B 1 48 ? 9.125 -23.891 3.025 1 95.12 48 VAL B N 1
ATOM 1570 C CA . VAL B 1 48 ? 7.941 -23.422 2.314 1 95.12 48 VAL B CA 1
ATOM 1571 C C . VAL B 1 48 ? 8.359 -22.531 1.142 1 95.12 48 VAL B C 1
ATOM 1573 O O . VAL B 1 48 ? 9.25 -21.688 1.276 1 95.12 48 VAL B O 1
ATOM 1576 N N . ALA B 1 49 ? 7.734 -22.781 0.014 1 94.44 49 ALA B N 1
ATOM 1577 C CA . ALA B 1 49 ? 8.039 -21.984 -1.172 1 94.44 49 ALA B CA 1
ATOM 1578 C C . ALA B 1 49 ? 6.762 -21.422 -1.798 1 94.44 49 ALA B C 1
ATOM 1580 O O . ALA B 1 49 ? 5.715 -22.078 -1.771 1 94.44 49 ALA B O 1
ATOM 1581 N N . SER B 1 50 ? 6.898 -20.219 -2.285 1 94.25 50 SER B N 1
ATOM 1582 C CA . SER B 1 50 ? 5.863 -19.609 -3.119 1 94.25 50 SER B CA 1
ATOM 1583 C C . SER B 1 50 ? 6.141 -19.844 -4.602 1 94.25 50 SER B C 1
ATOM 1585 O O . SER B 1 50 ? 7.09 -19.281 -5.152 1 94.25 50 SER B O 1
ATOM 1587 N N . LEU B 1 51 ? 5.352 -20.641 -5.199 1 94.88 51 LEU B N 1
ATOM 1588 C CA . LEU B 1 51 ? 5.543 -20.969 -6.609 1 94.88 51 LEU B CA 1
ATOM 1589 C C . LEU B 1 51 ? 4.812 -19.969 -7.5 1 94.88 51 LEU B C 1
ATOM 1591 O O . LEU B 1 51 ? 3.717 -19.516 -7.164 1 94.88 51 LEU B O 1
ATOM 1595 N N . GLU B 1 52 ? 5.441 -19.703 -8.594 1 94.25 52 GLU B N 1
ATOM 1596 C CA . GLU B 1 52 ? 4.832 -18.828 -9.594 1 94.25 52 GLU B CA 1
ATOM 1597 C C . GLU B 1 52 ? 4.395 -19.625 -10.82 1 94.25 52 GLU B C 1
ATOM 1599 O O . GLU B 1 52 ? 4.844 -20.75 -11.031 1 94.25 52 GLU B O 1
ATOM 1604 N N . ASP B 1 53 ? 3.426 -19.031 -11.539 1 95.25 53 ASP B N 1
ATOM 1605 C CA . ASP B 1 53 ? 3.125 -19.562 -12.867 1 95.25 53 ASP B CA 1
ATOM 1606 C C . ASP B 1 53 ? 4.395 -19.672 -13.711 1 95.25 53 ASP B C 1
ATOM 1608 O O . ASP B 1 53 ? 5.141 -18.703 -13.852 1 95.25 53 ASP B O 1
ATOM 1612 N N . GLY B 1 54 ? 4.68 -20.812 -14.188 1 95.81 54 GLY B N 1
ATOM 1613 C CA . GLY B 1 54 ? 5.859 -21.016 -15.016 1 95.81 54 GLY B CA 1
ATOM 1614 C C . GLY B 1 54 ? 6.988 -21.719 -14.273 1 95.81 54 GLY B C 1
ATOM 1615 O O . GLY B 1 54 ? 7.926 -22.219 -14.898 1 95.81 54 GLY B O 1
ATOM 1616 N N . ASP B 1 55 ? 6.941 -21.797 -13.016 1 97.19 55 ASP B N 1
ATOM 1617 C CA . ASP B 1 55 ? 7.863 -22.641 -12.266 1 97.19 55 ASP B CA 1
ATOM 1618 C C . ASP B 1 55 ? 7.574 -24.125 -12.516 1 97.19 55 ASP B C 1
ATOM 1620 O O . ASP B 1 55 ? 6.504 -24.469 -13.016 1 97.19 55 ASP B O 1
ATOM 1624 N N . ALA B 1 56 ? 8.633 -24.969 -12.156 1 98.06 56 ALA B N 1
ATOM 1625 C CA . ALA B 1 56 ? 8.422 -26.391 -12.422 1 98.06 56 ALA B CA 1
ATOM 1626 C C . ALA B 1 56 ? 9.078 -27.25 -11.344 1 98.06 56 ALA B C 1
ATOM 1628 O O . ALA B 1 56 ? 10.031 -26.828 -10.695 1 98.06 56 ALA B O 1
ATOM 1629 N N . PHE B 1 57 ? 8.516 -28.453 -11.227 1 97.12 57 PHE B N 1
ATOM 1630 C CA . PHE B 1 57 ? 9.102 -29.5 -10.398 1 97.12 57 PHE B CA 1
ATOM 1631 C C . PHE B 1 57 ? 9.961 -30.438 -11.234 1 97.12 57 PHE B C 1
ATOM 1633 O O . PHE B 1 57 ? 9.531 -30.906 -12.289 1 97.12 57 PHE B O 1
ATOM 1640 N N . ALA B 1 58 ? 11.188 -30.656 -10.742 1 96.94 58 ALA B N 1
ATOM 1641 C CA . ALA B 1 58 ? 12.008 -31.75 -11.273 1 96.94 58 ALA B CA 1
ATOM 1642 C C . ALA B 1 58 ? 11.797 -33.031 -10.484 1 96.94 58 ALA B C 1
ATOM 1644 O O . ALA B 1 58 ? 12.211 -33.125 -9.328 1 96.94 58 ALA B O 1
ATOM 1645 N N . LEU B 1 59 ? 11.203 -34 -11.172 1 96.31 59 LEU B N 1
ATOM 1646 C CA . LEU B 1 59 ? 10.836 -35.219 -10.453 1 96.31 59 LEU B CA 1
ATOM 1647 C C . LEU B 1 59 ? 11.992 -36.188 -10.438 1 96.31 59 LEU B C 1
ATOM 1649 O O . LEU B 1 59 ? 12.867 -36.156 -11.305 1 96.31 59 LEU B O 1
ATOM 1653 N N . SER B 1 60 ? 11.906 -37.125 -9.469 1 96.12 60 SER B N 1
ATOM 1654 C CA . SER B 1 60 ? 12.938 -38.156 -9.297 1 96.12 60 SER B CA 1
ATOM 1655 C C . SER B 1 60 ? 12.953 -39.125 -10.477 1 96.12 60 SER B C 1
ATOM 1657 O O . SER B 1 60 ? 13.961 -39.812 -10.711 1 96.12 60 SER B O 1
ATOM 1659 N N . ASP B 1 61 ? 11.867 -39.312 -11.258 1 95 61 ASP B N 1
ATOM 1660 C CA . ASP B 1 61 ? 11.812 -40.219 -12.406 1 95 61 ASP B CA 1
ATOM 1661 C C . ASP B 1 61 ? 12.211 -39.5 -13.695 1 95 61 ASP B C 1
ATOM 1663 O O . ASP B 1 61 ? 12.047 -40.031 -14.789 1 95 61 ASP B O 1
ATOM 1667 N N . GLY B 1 62 ? 12.688 -38.219 -13.523 1 94.5 62 GLY B N 1
ATOM 1668 C CA . GLY B 1 62 ? 13.25 -37.5 -14.656 1 94.5 62 GLY B CA 1
ATOM 1669 C C . GLY B 1 62 ? 12.266 -36.531 -15.312 1 94.5 62 GLY B C 1
ATOM 1670 O O . GLY B 1 62 ? 12.648 -35.719 -16.141 1 94.5 62 GLY B O 1
ATOM 1671 N N . ARG B 1 63 ? 11.016 -36.594 -14.969 1 95.25 63 ARG B N 1
ATOM 1672 C CA . ARG B 1 63 ? 10 -35.75 -15.57 1 95.25 63 ARG B CA 1
ATOM 1673 C C . ARG B 1 63 ? 10.102 -34.312 -15.031 1 95.25 63 ARG B C 1
ATOM 1675 O O . ARG B 1 63 ? 10.523 -34.094 -13.891 1 95.25 63 ARG B O 1
ATOM 1682 N N . ILE B 1 64 ? 9.727 -33.375 -15.836 1 97 64 ILE B N 1
ATOM 1683 C CA . ILE B 1 64 ? 9.578 -31.969 -15.461 1 97 64 ILE B CA 1
ATOM 1684 C C . ILE B 1 64 ? 8.102 -31.578 -15.539 1 97 64 ILE B C 1
ATOM 1686 O O . ILE B 1 64 ? 7.488 -31.641 -16.609 1 97 64 ILE B O 1
ATOM 1690 N N . VAL B 1 65 ? 7.52 -31.156 -14.375 1 97.69 65 VAL B N 1
ATOM 1691 C CA . VAL B 1 65 ? 6.109 -30.797 -14.281 1 97.69 65 VAL B CA 1
ATOM 1692 C C . VAL B 1 65 ? 5.973 -29.297 -14.008 1 97.69 65 VAL B C 1
ATOM 1694 O O . VAL B 1 65 ? 6.375 -28.828 -12.945 1 97.69 65 VAL B O 1
ATOM 1697 N N . VAL B 1 66 ? 5.367 -28.609 -14.922 1 97.94 66 VAL B N 1
ATOM 1698 C CA . VAL B 1 66 ? 5.27 -27.156 -14.797 1 97.94 66 VAL B CA 1
ATOM 1699 C C . VAL B 1 66 ? 4.043 -26.781 -13.969 1 97.94 66 VAL B C 1
ATOM 1701 O O . VAL B 1 66 ? 3.025 -27.484 -14.008 1 97.94 66 VAL B O 1
ATOM 1704 N N . VAL B 1 67 ? 4.207 -25.719 -13.242 1 97.62 67 VAL B N 1
ATOM 1705 C CA . VAL B 1 67 ? 3.113 -25.156 -12.461 1 97.62 67 VAL B CA 1
ATOM 1706 C C . VAL B 1 67 ? 2.4 -24.078 -13.266 1 97.62 67 VAL B C 1
ATOM 1708 O O . VAL B 1 67 ? 3.045 -23.219 -13.867 1 97.62 67 VAL B O 1
ATOM 1711 N N . ARG B 1 68 ? 1.077 -24.156 -13.273 1 96.94 68 ARG B N 1
ATOM 1712 C CA . ARG B 1 68 ? 0.233 -23.141 -13.875 1 96.94 68 ARG B CA 1
ATOM 1713 C C . ARG B 1 68 ? -0.749 -22.562 -12.859 1 96.94 68 ARG B C 1
ATOM 1715 O O . ARG B 1 68 ? -1.3 -23.297 -12.039 1 96.94 68 ARG B O 1
ATOM 1722 N N . ALA B 1 69 ? -0.952 -21.234 -13 1 97.19 69 ALA B N 1
ATOM 1723 C CA . ALA B 1 69 ? -1.919 -20.609 -12.102 1 97.19 69 ALA B CA 1
ATOM 1724 C C . ALA B 1 69 ? -3.35 -20.938 -12.523 1 97.19 69 ALA B C 1
ATOM 1726 O O . ALA B 1 69 ? -3.725 -20.75 -13.68 1 97.19 69 ALA B O 1
ATOM 1727 N N . ALA B 1 70 ? -4.129 -21.484 -11.617 1 97.56 70 ALA B N 1
ATOM 1728 C CA . ALA B 1 70 ? -5.531 -21.812 -11.859 1 97.56 70 ALA B CA 1
ATOM 1729 C C . ALA B 1 70 ? -6.395 -20.547 -11.875 1 97.56 70 ALA B C 1
ATOM 1731 O O . ALA B 1 70 ? -6.105 -19.578 -11.164 1 97.56 70 ALA B O 1
ATOM 1732 N N . ALA B 1 71 ? -7.438 -20.578 -12.703 1 98.12 71 ALA B N 1
ATOM 1733 C CA . ALA B 1 71 ? -8.461 -19.562 -12.531 1 98.12 71 ALA B CA 1
ATOM 1734 C C . ALA B 1 71 ? -9.125 -19.672 -11.164 1 98.12 71 ALA B C 1
ATOM 1736 O O . ALA B 1 71 ? -9.406 -20.766 -10.688 1 98.12 71 ALA B O 1
ATOM 1737 N N . GLU B 1 72 ? -9.32 -18.578 -10.484 1 98.44 72 GLU B N 1
ATOM 1738 C CA . GLU B 1 72 ? -9.945 -18.5 -9.172 1 98.44 72 GLU B CA 1
ATOM 1739 C C . GLU B 1 72 ? -10.75 -17.219 -9.008 1 98.44 72 GLU B C 1
ATOM 1741 O O . GLU B 1 72 ? -10.594 -16.281 -9.797 1 98.44 72 GLU B O 1
ATOM 1746 N N . PRO B 1 73 ? -11.672 -17.172 -8.07 1 98.69 73 PRO B N 1
ATOM 1747 C CA . PRO B 1 73 ? -12.461 -15.961 -7.879 1 98.69 73 PRO B CA 1
ATOM 1748 C C . PRO B 1 73 ? -11.594 -14.75 -7.535 1 98.69 73 PRO B C 1
ATOM 1750 O O . PRO B 1 73 ? -10.82 -14.789 -6.582 1 98.69 73 PRO B O 1
ATOM 1753 N N . VAL B 1 74 ? -11.734 -13.734 -8.359 1 98.75 74 VAL B N 1
ATOM 1754 C CA . VAL B 1 74 ? -10.977 -12.508 -8.148 1 98.75 74 VAL B CA 1
ATOM 1755 C C . VAL B 1 74 ? -11.906 -11.297 -8.273 1 98.75 74 VAL B C 1
ATOM 1757 O O . VAL B 1 74 ? -13.023 -11.422 -8.781 1 98.75 74 VAL B O 1
ATOM 1760 N N . LEU B 1 75 ? -11.523 -10.219 -7.699 1 98.88 75 LEU B N 1
ATOM 1761 C CA . LEU B 1 75 ? -12.117 -8.906 -7.922 1 98.88 75 LEU B CA 1
ATOM 1762 C C . LEU B 1 75 ? -11.305 -8.109 -8.93 1 98.88 75 LEU B C 1
ATOM 1764 O O . LEU B 1 75 ? -10.094 -7.949 -8.773 1 98.88 75 LEU B O 1
ATOM 1768 N N . VAL B 1 76 ? -11.938 -7.703 -9.945 1 98.88 76 VAL B N 1
ATOM 1769 C CA . VAL B 1 76 ? -11.352 -6.75 -10.883 1 98.88 76 VAL B CA 1
ATOM 1770 C C . VAL B 1 76 ? -11.773 -5.332 -10.516 1 98.88 76 VAL B C 1
ATOM 1772 O O . VAL B 1 76 ? -12.969 -5.012 -10.523 1 98.88 76 VAL B O 1
ATOM 1775 N N . VAL B 1 77 ? -10.836 -4.516 -10.211 1 98.81 77 VAL B N 1
ATOM 1776 C CA . VAL B 1 77 ? -11.078 -3.23 -9.57 1 98.81 77 VAL B CA 1
ATOM 1777 C C . VAL B 1 77 ? -10.648 -2.098 -10.5 1 98.81 77 VAL B C 1
ATOM 1779 O O . VAL B 1 77 ? -9.539 -2.107 -11.039 1 98.81 77 VAL B O 1
ATOM 1782 N N . ARG B 1 78 ? -11.531 -1.187 -10.703 1 98.69 78 ARG B N 1
ATOM 1783 C CA . ARG B 1 78 ? -11.25 0.014 -11.484 1 98.69 78 ARG B CA 1
ATOM 1784 C C . ARG B 1 78 ? -11.602 1.273 -10.703 1 98.69 78 ARG B C 1
ATOM 1786 O O . ARG B 1 78 ? -12.305 1.205 -9.688 1 98.69 78 ARG B O 1
ATOM 1793 N N . GLY B 1 79 ? -11.133 2.449 -11.18 1 97.81 79 GLY B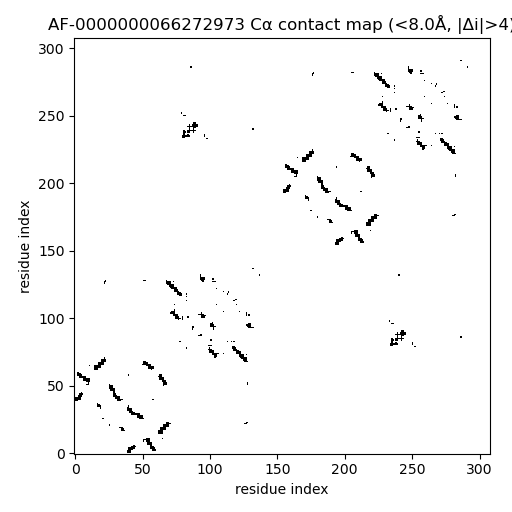 N 1
ATOM 1794 C CA . GLY B 1 79 ? -11.32 3.705 -10.469 1 97.81 79 GLY B CA 1
ATOM 1795 C C . GLY B 1 79 ? -10.023 4.465 -10.258 1 97.81 79 GLY B C 1
ATOM 1796 O O . GLY B 1 79 ? -9.148 4.473 -11.133 1 97.81 79 GLY B O 1
ATOM 1797 N N . PRO B 1 80 ? -9.93 5.25 -9.219 1 97.06 80 PRO B N 1
ATOM 1798 C CA . PRO B 1 80 ? -8.664 5.922 -8.922 1 97.06 80 PRO B CA 1
ATOM 1799 C C . PRO B 1 80 ? -7.574 4.953 -8.469 1 97.06 80 PRO B C 1
ATOM 1801 O O . PRO B 1 80 ? -7.328 4.812 -7.27 1 97.06 80 PRO B O 1
ATOM 1804 N N . LEU B 1 81 ? -6.93 4.387 -9.328 1 98.12 81 LEU B N 1
ATOM 1805 C CA . LEU B 1 81 ? -6.133 3.182 -9.148 1 98.12 81 LEU B CA 1
ATOM 1806 C C . LEU B 1 81 ? -5.012 3.422 -8.141 1 98.12 81 LEU B C 1
ATOM 1808 O O . LEU B 1 81 ? -4.699 2.545 -7.332 1 98.12 81 LEU B O 1
ATOM 1812 N N . ALA B 1 82 ? -4.391 4.613 -8.219 1 97.94 82 ALA B N 1
ATOM 1813 C CA . ALA B 1 82 ? -3.285 4.863 -7.301 1 97.94 82 ALA B CA 1
ATOM 1814 C C . ALA B 1 82 ? -3.764 4.855 -5.852 1 97.94 82 ALA B C 1
ATOM 1816 O O . ALA B 1 82 ? -3.115 4.273 -4.98 1 97.94 82 ALA B O 1
ATOM 1817 N N . ARG B 1 83 ? -4.875 5.5 -5.645 1 97.75 83 ARG B N 1
ATOM 1818 C CA . ARG B 1 83 ? -5.445 5.535 -4.301 1 97.75 83 ARG B CA 1
ATOM 1819 C C . ARG B 1 83 ? -5.852 4.141 -3.842 1 97.75 83 ARG B C 1
ATOM 1821 O O . ARG B 1 83 ? -5.535 3.732 -2.723 1 97.75 83 ARG B O 1
ATOM 1828 N N . LEU B 1 84 ? -6.551 3.459 -4.723 1 98.19 84 LEU B N 1
ATOM 1829 C CA . LEU B 1 84 ? -6.984 2.104 -4.41 1 98.19 84 LEU B CA 1
ATOM 1830 C C . LEU B 1 84 ? -5.785 1.199 -4.137 1 98.19 84 LEU B C 1
ATOM 1832 O O . LEU B 1 84 ? -5.793 0.431 -3.17 1 98.19 84 LEU B O 1
ATOM 1836 N N . ALA B 1 85 ? -4.738 1.279 -4.898 1 98 85 ALA B N 1
ATOM 1837 C CA . ALA B 1 85 ? -3.531 0.474 -4.738 1 98 85 ALA B CA 1
ATOM 1838 C C . ALA B 1 85 ? -2.842 0.774 -3.41 1 98 85 ALA B C 1
ATOM 1840 O O . ALA B 1 85 ? -2.363 -0.137 -2.732 1 98 85 ALA B O 1
ATOM 1841 N N . TRP B 1 86 ? -2.775 2.016 -3.027 1 97.81 86 TRP B N 1
ATOM 1842 C CA . TRP B 1 86 ? -2.16 2.377 -1.753 1 97.81 86 TRP B CA 1
ATOM 1843 C C . TRP B 1 86 ? -2.887 1.71 -0.59 1 97.81 86 TRP B C 1
ATOM 1845 O O . TRP B 1 86 ? -2.25 1.163 0.315 1 97.81 86 TRP B O 1
ATOM 1855 N N . HIS B 1 87 ? -4.168 1.729 -0.608 1 97.44 87 HIS B N 1
ATOM 1856 C CA . HIS B 1 87 ? -4.945 1.143 0.478 1 97.44 87 HIS B CA 1
ATOM 1857 C C . HIS B 1 87 ? -4.789 -0.375 0.511 1 97.44 87 HIS B C 1
ATOM 1859 O O . HIS B 1 87 ? -4.738 -0.975 1.587 1 97.44 87 HIS B O 1
ATOM 1865 N N . ILE B 1 88 ? -4.77 -0.969 -0.653 1 97.38 88 ILE B N 1
ATOM 1866 C CA . ILE B 1 88 ? -4.551 -2.408 -0.734 1 97.38 88 ILE B CA 1
ATOM 1867 C C . ILE B 1 88 ? -3.166 -2.752 -0.191 1 97.38 88 ILE B C 1
ATOM 1869 O O . ILE B 1 88 ? -3.016 -3.682 0.604 1 97.38 88 ILE B O 1
ATOM 1873 N N . GLY B 1 89 ? -2.141 -2.014 -0.654 1 96.06 89 GLY B N 1
ATOM 1874 C CA . GLY B 1 89 ? -0.793 -2.193 -0.135 1 96.06 89 GLY B CA 1
ATOM 1875 C C . GLY B 1 89 ? -0.699 -1.988 1.365 1 96.06 89 GLY B C 1
ATOM 1876 O O . GLY B 1 89 ? 0.019 -2.717 2.053 1 96.06 89 GLY B O 1
ATOM 1877 N N . ASN B 1 90 ? -1.436 -1.036 1.846 1 95.12 90 ASN B N 1
ATOM 1878 C CA . ASN B 1 90 ? -1.423 -0.706 3.266 1 95.12 90 ASN B CA 1
ATOM 1879 C C . ASN B 1 90 ? -1.957 -1.856 4.113 1 95.12 90 ASN B C 1
ATOM 1881 O O . ASN B 1 90 ? -1.723 -1.903 5.324 1 95.12 90 ASN B O 1
ATOM 1885 N N . ARG B 1 91 ? -2.582 -2.789 3.506 1 94.94 91 ARG B N 1
ATOM 1886 C CA . ARG B 1 91 ? -3.088 -3.99 4.164 1 94.94 91 ARG B CA 1
ATOM 1887 C C . ARG B 1 91 ? -2.236 -5.207 3.816 1 94.94 91 ARG B C 1
ATOM 1889 O O . ARG B 1 91 ? -2.588 -6.336 4.16 1 94.94 91 ARG B O 1
ATOM 1896 N N . HIS B 1 92 ? -1.22 -5.008 3.107 1 95.5 92 HIS B N 1
ATOM 1897 C CA . HIS B 1 92 ? -0.292 -6.047 2.668 1 95.5 92 HIS B CA 1
ATOM 1898 C C . HIS B 1 92 ? -0.995 -7.078 1.794 1 95.5 92 HIS B C 1
ATOM 1900 O O . HIS B 1 92 ? -0.624 -8.258 1.796 1 95.5 92 HIS B O 1
ATOM 1906 N N . THR B 1 93 ? -2.012 -6.719 1.158 1 96.44 93 THR B N 1
ATOM 1907 C CA . THR B 1 93 ? -2.77 -7.637 0.315 1 96.44 93 THR B CA 1
ATOM 1908 C C . THR B 1 93 ? -2.088 -7.812 -1.039 1 96.44 93 THR B C 1
ATOM 1910 O O . THR B 1 93 ? -1.829 -6.836 -1.742 1 96.44 93 THR B O 1
ATOM 1913 N N . PRO B 1 94 ? -1.813 -9.07 -1.417 1 96.12 94 PRO B N 1
ATOM 1914 C CA . PRO B 1 94 ? -1.299 -9.289 -2.771 1 96.12 94 PRO B CA 1
ATOM 1915 C C . PRO B 1 94 ? -2.209 -8.703 -3.85 1 96.12 94 PRO B C 1
ATOM 1917 O O . PRO B 1 94 ? -3.434 -8.805 -3.748 1 96.12 94 PRO B O 1
ATOM 1920 N N . CYS B 1 95 ? -1.586 -8.102 -4.879 1 98.06 95 CYS B N 1
ATOM 1921 C CA . CYS B 1 95 ? -2.354 -7.375 -5.883 1 98.06 95 CYS B CA 1
ATOM 1922 C C . CYS B 1 95 ? -1.682 -7.457 -7.25 1 98.06 95 CYS B C 1
ATOM 1924 O O . CYS B 1 95 ? -0.473 -7.25 -7.367 1 98.06 95 CYS B O 1
ATOM 1926 N N . ARG B 1 96 ? -2.432 -7.902 -8.211 1 97.56 96 ARG B N 1
ATOM 1927 C CA . ARG B 1 96 ? -1.979 -7.754 -9.594 1 97.56 96 ARG B CA 1
ATOM 1928 C C . ARG B 1 96 ? -2.287 -6.359 -10.125 1 97.56 96 ARG B C 1
ATOM 1930 O O . ARG B 1 96 ? -3.434 -5.91 -10.078 1 97.56 96 ARG B O 1
ATOM 1937 N N . ILE B 1 97 ? -1.271 -5.738 -10.609 1 97.75 97 ILE B N 1
ATOM 1938 C CA . ILE B 1 97 ? -1.421 -4.34 -11 1 97.75 97 ILE B CA 1
ATOM 1939 C C . ILE B 1 97 ? -1.255 -4.203 -12.508 1 97.75 97 ILE B C 1
ATOM 1941 O O . ILE B 1 97 ? -0.205 -4.547 -13.055 1 97.75 97 ILE B O 1
ATOM 1945 N N . GLU B 1 98 ? -2.246 -3.748 -13.102 1 96.69 98 GLU B N 1
ATOM 1946 C CA . GLU B 1 98 ? -2.221 -3.494 -14.539 1 96.69 98 GLU B CA 1
ATOM 1947 C C . GLU B 1 98 ? -2.465 -2.02 -14.844 1 96.69 98 GLU B C 1
ATOM 1949 O O . GLU B 1 98 ? -2.666 -1.216 -13.93 1 96.69 98 GLU B O 1
ATOM 1954 N N . ALA B 1 99 ? -2.408 -1.648 -16.094 1 94.62 99 ALA B N 1
ATOM 1955 C CA . ALA B 1 99 ? -2.463 -0.249 -16.516 1 94.62 99 ALA B CA 1
ATOM 1956 C C . ALA B 1 99 ? -3.809 0.377 -16.156 1 94.62 99 ALA B C 1
ATOM 1958 O O . ALA B 1 99 ? -3.869 1.536 -15.742 1 94.62 99 ALA B O 1
ATOM 1959 N N . ASP B 1 100 ? -4.883 -0.407 -16.266 1 96.69 100 ASP B N 1
ATOM 1960 C CA . ASP B 1 100 ? -6.199 0.207 -16.125 1 96.69 100 ASP B CA 1
ATOM 1961 C C . ASP B 1 100 ? -7.027 -0.5 -15.055 1 96.69 100 ASP B C 1
ATOM 1963 O O . ASP B 1 100 ? -8.211 -0.193 -14.875 1 96.69 100 ASP B O 1
ATOM 1967 N N . ARG B 1 101 ? -6.387 -1.477 -14.375 1 98.31 101 ARG B N 1
ATOM 1968 C CA . ARG B 1 101 ? -7.16 -2.209 -13.375 1 98.31 101 ARG B CA 1
ATOM 1969 C C . ARG B 1 101 ? -6.242 -2.889 -12.367 1 98.31 101 ARG B C 1
ATOM 1971 O O . ARG B 1 101 ? -5.051 -3.078 -12.625 1 98.31 101 ARG B O 1
ATOM 1978 N N . LEU B 1 102 ? -6.785 -3.119 -11.234 1 98.62 102 LEU B N 1
ATOM 1979 C CA . LEU B 1 102 ? -6.199 -3.965 -10.203 1 98.62 102 LEU B CA 1
ATOM 1980 C C . LEU B 1 102 ? -6.969 -5.273 -10.07 1 98.62 102 LEU B C 1
ATOM 1982 O O . LEU B 1 102 ? -8.188 -5.305 -10.25 1 98.62 102 LEU B O 1
ATOM 1986 N N . ILE B 1 103 ? -6.258 -6.32 -9.758 1 98.62 103 ILE B N 1
ATOM 1987 C CA . ILE B 1 103 ? -6.895 -7.613 -9.531 1 98.62 103 ILE B CA 1
ATOM 1988 C C . ILE B 1 103 ? -6.449 -8.18 -8.188 1 98.62 103 ILE B C 1
ATOM 1990 O O . ILE B 1 103 ? -5.25 -8.289 -7.918 1 98.62 103 ILE B O 1
ATOM 1994 N N . ILE B 1 104 ? -7.398 -8.453 -7.316 1 98.44 104 ILE B N 1
ATOM 1995 C CA . ILE B 1 104 ? -7.129 -9.117 -6.047 1 98.44 104 ILE B CA 1
ATOM 1996 C C . ILE B 1 104 ? -8.031 -10.344 -5.902 1 98.44 104 ILE B C 1
ATOM 1998 O O . ILE B 1 104 ? -9.039 -10.469 -6.602 1 98.44 104 ILE B O 1
ATOM 2002 N N . ARG B 1 105 ? -7.582 -11.227 -5.02 1 98.12 105 ARG B N 1
ATOM 2003 C CA . ARG B 1 105 ? -8.469 -12.352 -4.742 1 98.12 105 ARG B CA 1
ATOM 2004 C C . ARG B 1 105 ? -9.766 -11.891 -4.098 1 98.12 105 ARG B C 1
ATOM 2006 O O . ARG B 1 105 ? -9.789 -10.883 -3.381 1 98.12 105 ARG B O 1
ATOM 2013 N N . GLN B 1 106 ? -10.773 -12.594 -4.352 1 98.5 106 GLN 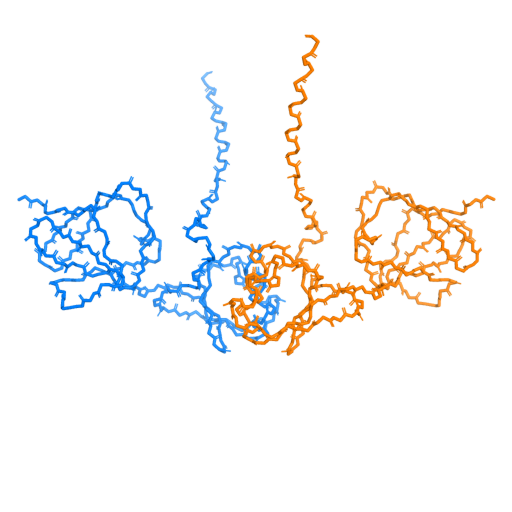B N 1
ATOM 2014 C CA . GLN B 1 106 ? -12.078 -12.219 -3.812 1 98.5 106 GLN B CA 1
ATOM 2015 C C . GLN B 1 106 ? -12.055 -12.195 -2.287 1 98.5 106 GLN B C 1
ATOM 2017 O O . GLN B 1 106 ? -11.656 -13.172 -1.652 1 98.5 106 GLN B O 1
ATOM 2022 N N . ASP B 1 107 ? -12.43 -11.094 -1.766 1 97.88 107 ASP B N 1
ATOM 2023 C CA . ASP B 1 107 ? -12.531 -10.828 -0.334 1 97.88 107 ASP B CA 1
ATOM 2024 C C . ASP B 1 107 ? -13.594 -9.773 -0.043 1 97.88 107 ASP B C 1
ATOM 2026 O O . ASP B 1 107 ? -13.453 -8.609 -0.429 1 97.88 107 ASP B O 1
ATOM 2030 N N . HIS B 1 108 ? -14.531 -10.109 0.708 1 97.88 108 HIS B N 1
ATOM 2031 C CA . HIS B 1 108 ? -15.695 -9.242 0.865 1 97.88 108 HIS B CA 1
ATOM 2032 C C . HIS B 1 108 ? -15.344 -8.008 1.691 1 97.88 108 HIS B C 1
ATOM 2034 O O . HIS B 1 108 ? -15.922 -6.934 1.487 1 97.88 108 HIS B O 1
ATOM 2040 N N . VAL B 1 109 ? -14.469 -8.195 2.672 1 97.88 109 VAL B N 1
ATOM 2041 C CA . VAL B 1 109 ? -14.062 -7.07 3.506 1 97.88 109 VAL B CA 1
ATOM 2042 C C . VAL B 1 109 ? -13.328 -6.035 2.658 1 97.88 109 VAL B C 1
ATOM 2044 O O . VAL B 1 109 ? -13.625 -4.84 2.727 1 97.88 109 VAL B O 1
ATOM 2047 N N . LEU B 1 110 ? -12.445 -6.527 1.801 1 98 110 LEU B N 1
ATOM 2048 C CA . LEU B 1 110 ? -11.703 -5.617 0.934 1 98 110 LEU B CA 1
ATOM 2049 C C . LEU B 1 110 ? -12.625 -4.988 -0.107 1 98 110 LEU B C 1
ATOM 2051 O O . LEU B 1 110 ? -12.453 -3.818 -0.461 1 98 110 LEU B O 1
ATOM 2055 N N . GLU B 1 111 ? -13.469 -5.777 -0.606 1 98.5 111 GLU B N 1
ATOM 2056 C CA . GLU B 1 111 ? -14.422 -5.25 -1.581 1 98.5 111 GLU B CA 1
ATOM 2057 C C . GLU B 1 111 ? -15.203 -4.07 -1.01 1 98.5 111 GLU B C 1
ATOM 2059 O O . GLU B 1 111 ? -15.352 -3.041 -1.672 1 98.5 111 GLU B O 1
ATOM 2064 N N . ALA B 1 112 ? -15.727 -4.258 0.183 1 98.19 112 ALA B N 1
ATOM 2065 C CA . ALA B 1 112 ? -16.5 -3.199 0.832 1 98.19 112 ALA B CA 1
ATOM 2066 C C . ALA B 1 112 ? -15.656 -1.936 1 1 98.19 112 ALA B C 1
ATOM 2068 O O . ALA B 1 112 ? -16.125 -0.83 0.719 1 98.19 112 ALA B O 1
ATOM 2069 N N . MET B 1 113 ? -14.484 -2.107 1.433 1 97.44 113 MET B N 1
ATOM 2070 C CA . MET B 1 113 ? -13.586 -0.972 1.606 1 97.44 113 MET B CA 1
ATOM 2071 C C . MET B 1 113 ? -13.344 -0.258 0.28 1 97.44 113 MET B C 1
ATOM 2073 O O . MET B 1 113 ? -13.438 0.968 0.205 1 97.44 113 MET B O 1
ATOM 2077 N N . LEU B 1 114 ? -13.055 -1.023 -0.757 1 98.38 114 LEU B N 1
ATOM 2078 C CA . LEU B 1 114 ? -12.727 -0.465 -2.064 1 98.38 114 LEU B CA 1
ATOM 2079 C C . LEU B 1 114 ? -13.922 0.277 -2.656 1 98.38 114 LEU B C 1
ATOM 2081 O O . LEU B 1 114 ? -13.758 1.328 -3.279 1 98.38 114 LEU B O 1
ATOM 2085 N N . ARG B 1 115 ? -15.086 -0.25 -2.438 1 98.19 115 ARG B N 1
ATOM 2086 C CA . ARG B 1 115 ? -16.281 0.433 -2.92 1 98.19 115 ARG B CA 1
ATOM 2087 C C . ARG B 1 115 ? -16.453 1.782 -2.23 1 98.19 115 ARG B C 1
ATOM 2089 O O . ARG B 1 115 ? -16.828 2.77 -2.873 1 98.19 115 ARG B O 1
ATOM 2096 N N . ARG B 1 116 ? -16.188 1.82 -0.989 1 97.31 116 ARG B N 1
ATOM 2097 C CA . ARG B 1 116 ? -16.297 3.066 -0.237 1 97.31 116 ARG B CA 1
ATOM 2098 C C . ARG B 1 116 ? -15.297 4.098 -0.756 1 97.31 116 ARG B C 1
ATOM 2100 O O . ARG B 1 116 ? -15.516 5.305 -0.625 1 97.31 116 ARG B O 1
ATOM 2107 N N . LEU B 1 117 ? -14.281 3.617 -1.403 1 96.19 117 LEU B N 1
ATOM 2108 C CA . LEU B 1 117 ? -13.234 4.496 -1.913 1 96.19 117 LEU B CA 1
ATOM 2109 C C . LEU B 1 117 ? -13.508 4.883 -3.363 1 96.19 117 LEU B C 1
ATOM 2111 O O . LEU B 1 117 ? -12.68 5.539 -4 1 96.19 117 LEU B O 1
ATOM 2115 N N . GLY B 1 118 ? -14.625 4.441 -3.879 1 97.12 118 GLY B N 1
ATOM 2116 C CA . GLY B 1 118 ? -15.016 4.855 -5.215 1 97.12 118 GLY B CA 1
ATOM 2117 C C . GLY B 1 118 ? -14.664 3.832 -6.281 1 97.12 118 GLY B C 1
ATOM 2118 O O . GLY B 1 118 ? -14.719 4.133 -7.477 1 97.12 118 GLY B O 1
ATOM 2119 N N . ALA B 1 119 ? -14.391 2.633 -5.961 1 98.38 119 ALA B N 1
ATOM 2120 C CA . ALA B 1 119 ? -13.992 1.599 -6.914 1 98.38 119 ALA B CA 1
ATOM 2121 C C . ALA B 1 119 ? -15.203 1.016 -7.629 1 98.38 119 ALA B C 1
ATOM 2123 O O . ALA B 1 119 ? -16.25 0.814 -7.02 1 98.38 119 ALA B O 1
ATOM 2124 N N . GLU B 1 120 ? -15.062 0.764 -8.891 1 98.75 120 GLU B N 1
ATOM 2125 C CA . GLU B 1 120 ? -15.93 -0.141 -9.633 1 98.75 120 GLU B CA 1
ATOM 2126 C C . GLU B 1 120 ? -15.383 -1.563 -9.633 1 98.75 120 GLU B C 1
ATOM 2128 O O . GLU B 1 120 ? -14.242 -1.793 -10.047 1 98.75 120 GLU B O 1
ATOM 2133 N N . ILE B 1 121 ? -16.234 -2.484 -9.211 1 98.75 121 ILE B N 1
ATOM 2134 C CA . ILE B 1 121 ? -15.688 -3.82 -8.992 1 98.75 121 ILE B CA 1
ATOM 2135 C C . ILE B 1 121 ? -16.5 -4.844 -9.789 1 98.75 121 ILE B C 1
ATOM 2137 O O . ILE B 1 121 ? -17.734 -4.785 -9.812 1 98.75 121 ILE B O 1
ATOM 2141 N N . SER B 1 122 ? -15.867 -5.695 -10.445 1 98.69 122 SER B N 1
ATOM 2142 C CA . SER B 1 122 ? -16.484 -6.844 -11.102 1 98.69 122 SER B CA 1
ATOM 2143 C C . SER B 1 122 ? -15.906 -8.156 -10.57 1 98.69 122 SER B C 1
ATOM 2145 O O . SER B 1 122 ? -14.703 -8.258 -10.336 1 98.69 122 SER B O 1
ATOM 2147 N N . HIS B 1 123 ? -16.766 -9.109 -10.383 1 98.69 123 HIS B N 1
ATOM 2148 C CA . HIS B 1 123 ? -16.375 -10.461 -10 1 98.69 123 HIS B CA 1
ATOM 2149 C C . HIS B 1 123 ? -16.016 -11.305 -11.219 1 98.69 123 HIS B C 1
ATOM 2151 O O . HIS B 1 123 ? -16.812 -11.398 -12.156 1 98.69 123 HIS B O 1
ATOM 2157 N N . GLN B 1 124 ? -14.766 -11.891 -11.195 1 98.69 124 GLN B N 1
ATOM 2158 C CA . GLN B 1 124 ? -14.336 -12.727 -12.312 1 98.69 124 GLN B CA 1
ATOM 2159 C C . GLN B 1 124 ? -13.578 -13.961 -11.82 1 98.69 124 GLN B C 1
ATOM 2161 O O . GLN B 1 124 ? -13.305 -14.086 -10.625 1 98.69 124 GLN B O 1
ATOM 2166 N N . ASN B 1 125 ? -13.383 -14.906 -12.703 1 98.69 125 ASN B N 1
ATOM 2167 C CA . ASN B 1 125 ? -12.484 -16.047 -12.508 1 98.69 125 ASN B CA 1
ATOM 2168 C C . ASN B 1 125 ? -11.25 -15.945 -13.398 1 98.69 125 ASN B C 1
ATOM 2170 O O . ASN B 1 125 ? -11.352 -16.078 -14.617 1 98.69 125 ASN B O 1
ATOM 2174 N N . LEU B 1 126 ? -10.117 -15.586 -12.82 1 97.94 126 LEU B N 1
ATOM 2175 C CA . LEU B 1 126 ? -8.867 -15.391 -13.547 1 97.94 126 LEU B CA 1
ATOM 2176 C C . LEU B 1 126 ? -7.695 -15.984 -12.773 1 97.94 126 LEU B C 1
ATOM 2178 O O . LEU B 1 126 ? -7.738 -16.078 -11.547 1 97.94 126 LEU B O 1
ATOM 2182 N N . PRO B 1 127 ? -6.645 -16.438 -13.531 1 97.06 127 PRO B N 1
ATOM 2183 C CA . PRO B 1 127 ? -5.418 -16.75 -12.797 1 97.06 127 PRO B CA 1
ATOM 2184 C C . PRO B 1 127 ? -4.895 -15.562 -11.992 1 97.06 127 PRO B C 1
ATOM 2186 O O . PRO B 1 127 ? -4.953 -14.422 -12.461 1 97.06 127 PRO B O 1
ATOM 2189 N N . PHE B 1 128 ? -4.539 -15.773 -10.812 1 96.69 128 PHE B N 1
ATOM 2190 C CA . PHE B 1 128 ? -4.062 -14.703 -9.945 1 96.69 128 PHE B CA 1
ATOM 2191 C C . PHE B 1 128 ? -2.547 -14.758 -9.797 1 96.69 128 PHE B C 1
ATOM 2193 O O . PHE B 1 128 ? -2.008 -15.695 -9.203 1 96.69 128 PHE B O 1
ATOM 2200 N N . ARG B 1 129 ? -1.903 -13.781 -10.422 1 93.94 129 ARG B N 1
ATOM 2201 C CA . ARG B 1 129 ? -0.456 -13.586 -10.414 1 93.94 129 ARG B CA 1
ATOM 2202 C C . ARG B 1 129 ? -0.089 -12.195 -9.914 1 93.94 129 ARG B C 1
ATOM 2204 O O . ARG B 1 129 ? 0.201 -11.297 -10.711 1 93.94 129 ARG B O 1
ATOM 2211 N N . PRO B 1 130 ? -0.148 -12.023 -8.586 1 94.62 130 PRO B N 1
ATOM 2212 C CA . PRO B 1 130 ? 0.032 -10.688 -8.023 1 94.62 130 PRO B CA 1
ATOM 2213 C C . PRO B 1 130 ? 1.459 -10.164 -8.18 1 94.62 130 PRO B C 1
ATOM 2215 O O . PRO B 1 130 ? 2.365 -10.93 -8.523 1 94.62 130 PRO B O 1
ATOM 2218 N N . GLU B 1 131 ? 1.554 -8.766 -8 1 85.88 131 GLU B N 1
ATOM 2219 C CA . GLU B 1 131 ? 2.832 -8.062 -7.926 1 85.88 131 GLU B CA 1
ATOM 2220 C C . GLU B 1 131 ? 3.719 -8.648 -6.832 1 85.88 131 GLU B C 1
ATOM 2222 O O . GLU B 1 131 ? 3.24 -8.969 -5.738 1 85.88 131 GLU B O 1
ATOM 2227 N N . GLY B 1 132 ? 4.793 -9.203 -7.301 1 69 132 GLY B N 1
ATOM 2228 C CA . GLY B 1 132 ? 5.727 -9.766 -6.336 1 69 132 GLY B CA 1
ATOM 2229 C C . GLY B 1 132 ? 6.223 -8.742 -5.328 1 69 132 GLY B C 1
ATOM 2230 O O . GLY B 1 132 ? 6.383 -7.566 -5.652 1 69 132 GLY B O 1
ATOM 2231 N N . GLY B 1 133 ? 5.805 -8.742 -4.078 1 50.91 133 GLY B N 1
ATOM 2232 C CA . GLY B 1 133 ? 6.426 -7.879 -3.088 1 50.91 133 GLY B CA 1
ATOM 2233 C C . GLY B 1 133 ? 7.941 -7.926 -3.123 1 50.91 133 GLY B C 1
ATOM 2234 O O . GLY B 1 133 ? 8.523 -8.805 -3.758 1 50.91 133 GLY B O 1
ATOM 2235 N N . ALA B 1 134 ? 8.688 -6.816 -2.943 1 43.31 134 ALA B N 1
ATOM 2236 C CA . ALA B 1 134 ? 10.117 -6.93 -2.652 1 43.31 134 ALA B CA 1
ATOM 2237 C C . ALA B 1 134 ? 10.414 -8.211 -1.885 1 43.31 134 ALA B C 1
ATOM 2239 O O . ALA B 1 134 ? 11.578 -8.609 -1.758 1 43.31 134 ALA B O 1
ATOM 2240 N N . TYR B 1 135 ? 9.461 -8.523 -0.842 1 39.5 135 TYR B N 1
ATOM 2241 C CA . TYR B 1 135 ? 9.789 -9.648 0.029 1 39.5 135 TYR B CA 1
ATOM 2242 C C . TYR B 1 135 ? 9.609 -10.977 -0.699 1 39.5 135 TYR B C 1
ATOM 2244 O O . TYR B 1 135 ? 8.5 -11.32 -1.102 1 39.5 135 TYR B O 1
ATOM 2252 N N . GLY B 1 136 ? 10.273 -11.484 -1.581 1 38.62 136 GLY B N 1
ATOM 2253 C CA . GLY B 1 136 ? 10.219 -12.938 -1.603 1 38.62 136 GLY B CA 1
ATOM 2254 C C . GLY B 1 136 ? 9.594 -13.531 -0.354 1 38.62 136 GLY B C 1
ATOM 2255 O O . GLY B 1 136 ? 9.062 -14.648 -0.386 1 38.62 136 GLY B O 1
ATOM 2256 N N . HIS B 1 137 ? 9.969 -13.07 0.925 1 39.75 137 HIS B N 1
ATOM 2257 C CA . HIS B 1 137 ? 9.562 -13.617 2.217 1 39.75 137 HIS B CA 1
ATOM 2258 C C . HIS B 1 137 ? 8.164 -13.141 2.604 1 39.75 137 HIS B C 1
ATOM 2260 O O . HIS B 1 137 ? 7.754 -13.289 3.754 1 39.75 137 HIS B O 1
ATOM 2266 N N . GLY B 1 138 ? 7.543 -12.445 1.882 1 38.44 138 GLY B N 1
ATOM 2267 C CA . GLY B 1 138 ? 6.48 -11.602 2.396 1 38.44 138 GLY B CA 1
ATOM 2268 C C . GLY B 1 138 ? 5.246 -12.375 2.814 1 38.44 138 GLY B C 1
ATOM 2269 O O . GLY B 1 138 ? 4.16 -11.812 2.938 1 38.44 138 GLY B O 1
ATOM 2270 N N . ARG B 1 139 ? 5.027 -13.555 2.385 1 43.16 139 ARG B N 1
ATOM 2271 C CA . ARG B 1 139 ? 3.732 -14.047 2.844 1 43.16 139 ARG B CA 1
ATOM 2272 C C . ARG B 1 139 ? 3.664 -14.062 4.367 1 43.16 139 ARG B C 1
ATOM 2274 O O . ARG B 1 139 ? 4.332 -14.875 5.016 1 43.16 139 ARG B O 1
ATOM 2281 N N . THR B 1 140 ? 3.637 -12.906 5.066 1 35.59 140 THR B N 1
ATOM 2282 C CA . THR B 1 140 ? 3.428 -13 6.504 1 35.59 140 THR B CA 1
ATOM 2283 C C . THR B 1 140 ? 2.076 -13.633 6.816 1 35.59 140 THR B C 1
ATOM 2285 O O . THR B 1 140 ? 1.051 -13.227 6.27 1 35.59 140 THR B O 1
ATOM 2288 N N . PHE B 1 141 ? 2.107 -14.828 7.215 1 35.25 141 PHE B N 1
ATOM 2289 C CA . PHE B 1 141 ? 0.958 -15.508 7.805 1 35.25 141 PHE B CA 1
ATOM 2290 C C . PHE B 1 141 ? 0.39 -14.695 8.969 1 35.25 141 PHE B C 1
ATOM 2292 O O . PHE B 1 141 ? 1.137 -14.234 9.828 1 35.25 141 PHE B O 1
ATOM 2299 N N . GLY B 1 142 ? -0.584 -13.992 8.828 1 33.94 142 GLY B N 1
ATOM 2300 C CA . GLY B 1 142 ? -1.332 -13.445 9.953 1 33.94 142 GLY B CA 1
ATOM 2301 C C . GLY B 1 142 ? -1.485 -14.43 11.102 1 33.94 142 GLY B C 1
ATOM 2302 O O . GLY B 1 142 ? -1.802 -15.602 10.883 1 33.94 142 GLY B O 1
ATOM 2303 N N . HIS B 1 143 ? -0.603 -14.359 12.148 1 33.53 143 HIS B N 1
ATOM 2304 C CA . HIS B 1 143 ? -0.768 -15.078 13.406 1 33.53 143 HIS B CA 1
ATOM 2305 C C . HIS B 1 143 ? -2.205 -14.992 13.906 1 33.53 143 HIS B C 1
ATOM 2307 O O . HIS B 1 143 ? -2.715 -13.898 14.148 1 33.53 143 HIS B O 1
ATOM 2313 N N . ASP B 1 144 ? -3.096 -15.844 13.484 1 31.97 144 ASP B N 1
ATOM 2314 C CA . ASP B 1 144 ? -4.34 -16.109 14.203 1 31.97 144 ASP B CA 1
ATOM 2315 C C . ASP B 1 144 ? -4.07 -16.375 15.68 1 31.97 144 ASP B C 1
ATOM 2317 O O . ASP B 1 144 ? -3.348 -17.312 16.031 1 31.97 144 ASP B O 1
ATOM 2321 N N . HIS B 1 145 ? -3.807 -15.406 16.594 1 30.73 145 HIS B N 1
ATOM 2322 C CA . HIS B 1 145 ? -3.893 -15.656 18.031 1 30.73 145 HIS B CA 1
ATOM 2323 C C . HIS B 1 145 ? -5.227 -16.297 18.391 1 30.73 145 HIS B C 1
ATOM 2325 O O . HIS B 1 145 ? -6.281 -15.68 18.25 1 30.73 145 HIS B O 1
ATOM 2331 N N . GLY B 1 146 ? -5.465 -17.578 18.094 1 26.52 146 GLY B N 1
ATOM 2332 C CA . GLY B 1 146 ? -6.512 -18.422 18.656 1 26.52 146 GLY B CA 1
ATOM 2333 C C . GLY B 1 146 ? -6.449 -18.5 20.172 1 26.52 146 GLY B C 1
ATOM 2334 O O . GLY B 1 146 ? -5.473 -19 20.734 1 26.52 146 GLY B O 1
ATOM 2335 N N . HIS B 1 147 ? -6.789 -17.5 20.922 1 27.95 147 HIS B N 1
ATOM 2336 C CA . HIS B 1 147 ? -7.016 -17.703 22.344 1 27.95 147 HIS B CA 1
ATOM 2337 C C . HIS B 1 147 ? -8.109 -18.734 22.609 1 27.95 147 HIS B C 1
ATOM 2339 O O . HIS B 1 147 ? -9.297 -18.453 22.391 1 27.95 147 HIS B O 1
ATOM 2345 N N . ALA B 1 148 ? -8.102 -20 22.234 1 25.61 148 ALA B N 1
ATOM 2346 C CA . ALA B 1 148 ? -9.078 -20.953 22.766 1 25.61 148 ALA B CA 1
ATOM 2347 C C . ALA B 1 148 ? -8.906 -21.141 24.266 1 25.61 148 ALA B C 1
ATOM 2349 O O . ALA B 1 148 ? -7.906 -21.719 24.703 1 25.61 148 ALA B O 1
ATOM 2350 N N . HIS B 1 149 ? -9.062 -20.203 25.172 1 26.28 149 HIS B N 1
ATOM 2351 C CA . HIS B 1 149 ? -9.133 -20.594 26.578 1 26.28 149 HIS B CA 1
ATOM 2352 C C . HIS B 1 149 ? -10.281 -21.578 26.812 1 26.28 149 HIS B C 1
ATOM 2354 O O . HIS B 1 149 ? -11.445 -21.234 26.594 1 26.28 149 HIS B O 1
ATOM 2360 N N . ASP B 1 150 ? -10.141 -22.875 26.438 1 23.72 150 ASP B N 1
ATOM 2361 C CA . ASP B 1 150 ? -10.969 -24.016 26.828 1 23.72 150 ASP B CA 1
ATOM 2362 C C . ASP B 1 150 ? -11.141 -24.078 28.344 1 23.72 150 ASP B C 1
ATOM 2364 O O . ASP B 1 150 ? -10.148 -24.109 29.094 1 23.72 150 ASP B O 1
ATOM 2368 N N . HIS B 1 151 ? -12.148 -23.375 28.906 1 27.52 151 HIS B N 1
ATOM 2369 C CA . HIS B 1 151 ? -12.688 -23.578 30.234 1 27.52 151 HIS B CA 1
ATOM 2370 C C . HIS B 1 151 ? -13.086 -25.031 30.453 1 27.52 151 HIS B C 1
ATOM 2372 O O . HIS B 1 151 ? -13.984 -25.547 29.781 1 27.52 151 HIS B O 1
ATOM 2378 N N . HIS B 1 152 ? -12.164 -26.016 30.5 1 23.97 152 HIS B N 1
ATOM 2379 C CA . HIS B 1 152 ? -12.43 -27.359 31.016 1 23.97 152 HIS B CA 1
ATOM 2380 C C . HIS B 1 152 ? -13.023 -27.312 32.438 1 23.97 152 HIS B C 1
ATOM 2382 O O . HIS B 1 152 ? -12.328 -26.938 33.375 1 23.97 152 HIS B O 1
ATOM 2388 N N . HIS B 1 153 ? -14.211 -26.734 32.594 1 24.61 153 HIS B N 1
ATOM 2389 C CA . HIS B 1 153 ? -14.875 -27.109 33.844 1 24.61 153 HIS B CA 1
ATOM 2390 C C . HIS B 1 153 ? -15.102 -28.609 33.906 1 24.61 153 HIS B C 1
ATOM 2392 O O . HIS B 1 153 ? -15.797 -29.188 33.062 1 24.61 153 HIS B O 1
ATOM 2398 N N . ALA B 1 154 ? -14.07 -29.422 34.375 1 19.77 154 ALA B N 1
ATOM 2399 C CA . ALA B 1 154 ? -14.516 -30.531 35.219 1 19.77 154 ALA B CA 1
ATOM 2400 C C . ALA B 1 154 ? -15.117 -30.031 36.5 1 19.77 154 ALA B C 1
ATOM 2402 O O . ALA B 1 154 ? -14.695 -29 37.031 1 19.77 154 ALA B O 1
#

Nearest PDB structures (foldseek):
  1gmu-assembly3_C  TM=8.711E-01  e=5.706E-12  Klebsiella aerogenes
  1gmv-assembly1_B  TM=8.668E-01  e=1.609E-11  Klebsiella aerogenes
  1gmw-assembly1_D  TM=8.766E-01  e=1.795E-11  Klebsiella aerogenes
  1eb0-assembly1_A  TM=6.427E-01  e=1.648E-08  Sporosarcina pasteurii
  4l3k-assembly1_B  TM=6.442E-01  e=3.539E-08  Sporosarcina pasteurii

Organism: Paracoccus denitrificans (strain Pd 1222) (NCBI:txid318586)

Sequence (308 aa):
MIPCSDRIIRNAPGPFDAEVVLDYESRLLRRKRLACAGGDFMVDLAEVASLEDGDAFALSDGRIVVVRAAAEPVLVVRGPLARLAWHIGNRHTPCRIEADRLIIRQDHVLEAMLRRLGAEISHQNLPFRPEGGAYGHGRTFGHDHGHAHDHHHAMIPCSDRIIRNAPGPFDAEVVLDYESRLLRRKRLACAGGDFMVDLAEVASLEDGDAFALSDGRIVVVRAAAEPVLVVRGPLARLAWHIGNRHTPCRIEADRLIIRQDHVLEAMLRRLGAEISHQNLPFRPEGGAYGHGRTFGHDHGHAHDHHHA

Foldseek 3Di:
DAKEFADKDALDDDDFPWEFEDAQVRQFDAWDWGAIVPGIHIYHYPDTARHAQRMWTQIPVGGIYGYHFFWAKKKKKFDPQVVLVVVCVVVVFFWADDDGTIIGHDDPVSVVVRVVVPIDIDIDTDGDGGDDPPPSPRPPDPPPPPPPPPPPPD/DAKEFADKAALDDDDFPWEFEDAQVRQFDAWDWGAIVPGIHIYHYPDTARHAQRMWTQIPVGGIYGYHFFWAKKKKKFDPQVVLVVVCVVVVFFWADDDGTIIGHDDPVSVVVRVVVPIDIDIDTDGDDGDDDPPSPPPPDPPPPPPPPPPPPD

pLDDT: mean 87.06, std 22.68, range [19.73, 98.88]

Solvent-accessible surface area (backbone atoms only — not comparable to full-atom values): 17394 Å² total; per-residue (Å²): 131,77,37,36,23,64,49,73,37,74,69,46,75,76,86,63,72,31,54,35,75,35,41,67,71,67,28,52,46,31,70,48,79,44,67,38,70,93,51,55,34,36,38,51,38,94,52,77,38,79,62,50,69,40,16,22,36,49,32,71,82,70,46,36,36,31,34,36,54,24,67,36,64,24,33,41,37,32,62,65,47,36,60,53,26,19,57,40,13,52,67,67,46,70,37,24,75,55,97,79,36,37,38,31,67,62,45,70,71,58,49,53,54,40,43,75,72,59,38,48,75,45,83,46,72,43,58,64,73,46,51,76,59,94,45,89,71,55,80,68,73,77,77,74,80,73,78,74,77,76,78,74,79,122,132,76,37,37,23,63,49,75,37,72,70,46,75,76,86,63,72,31,53,34,74,34,41,67,71,67,26,51,45,30,72,49,79,42,68,38,70,93,50,55,34,36,37,53,38,93,52,77,39,80,62,50,69,42,17,24,35,48,33,71,81,70,48,36,34,31,34,36,54,26,66,37,63,22,33,40,36,31,60,65,48,36,58,54,27,20,54,39,13,52,67,66,47,67,37,24,75,54,97,78,36,36,37,32,68,63,45,69,71,59,48,54,54,42,44,76,71,58,39,48,74,44,84,45,71,43,56,64,72,46,52,75,58,94,46,88,74,54,79,71,73,77,78,75,80,74,78,74,78,75,79,75,79,123

Radius of gyration: 26.1 Å; Cα contacts (8 Å, |Δi|>4): 630; chains: 2; bounding box: 49×83×59 Å

InterPro domains:
  IPR004029 UreE urease accessory, N-terminal [PF02814] (17-65)
  IPR004029 UreE urease accessory, N-terminal [SM00988] (2-65)
  IPR007864 Urease accessory protein UreE, C-terminal domain [PF05194] (72-153)
  IPR012406 Urease accessory protein UreE [MF_00822] (3-135)
  IPR012406 Urease accessory protein UreE [PIRSF036402] (18-153)
  IPR012406 Urease accessory protein UreE [cd00571] (6-119)
  IPR036118 UreE urease accessory, N-terminal domain superfamily [SSF69287] (12-70)